Protein AF-A0A1D2N9D7-F1 (afdb_monomer_lite)

Structure (mmCIF, N/CA/C/O backbone):
data_AF-A0A1D2N9D7-F1
#
_entry.id   AF-A0A1D2N9D7-F1
#
loop_
_atom_site.group_PDB
_atom_site.id
_atom_site.type_symbol
_atom_site.label_atom_id
_atom_site.label_alt_id
_atom_site.label_comp_id
_atom_site.label_asym_id
_atom_site.label_entity_id
_atom_site.label_seq_id
_atom_site.pdbx_PDB_ins_code
_atom_site.Cartn_x
_atom_site.Cartn_y
_atom_site.Cartn_z
_atom_site.occupancy
_atom_site.B_iso_or_equiv
_atom_site.auth_seq_id
_atom_site.auth_comp_id
_atom_site.auth_asym_id
_atom_site.auth_atom_id
_atom_site.pdbx_PDB_model_num
ATOM 1 N N . MET A 1 1 ? -26.911 -20.968 20.384 1.00 43.94 1 MET A N 1
ATOM 2 C CA . MET A 1 1 ? -26.190 -19.781 20.901 1.00 43.94 1 MET A CA 1
ATOM 3 C C . MET A 1 1 ? -25.772 -18.923 19.705 1.00 43.94 1 MET A C 1
ATOM 5 O O . MET A 1 1 ? -24.806 -19.256 19.050 1.00 43.94 1 MET A O 1
ATOM 9 N N . GLY A 1 2 ? -26.487 -17.904 19.236 1.00 48.66 2 GLY A N 1
ATOM 10 C CA . GLY A 1 2 ? -27.424 -17.017 19.922 1.00 48.66 2 GLY A CA 1
ATOM 11 C C . GLY A 1 2 ? -26.818 -15.627 20.163 1.00 48.66 2 GLY A C 1
ATOM 12 O O . GLY A 1 2 ? -26.862 -15.162 21.290 1.00 48.66 2 GLY A O 1
ATOM 13 N N . ARG A 1 3 ? -26.219 -14.989 19.144 1.00 44.50 3 ARG A N 1
ATOM 14 C CA . ARG A 1 3 ? -25.926 -13.541 19.113 1.00 44.50 3 ARG A CA 1
ATOM 15 C C . ARG A 1 3 ? -26.112 -13.004 17.687 1.00 44.50 3 ARG A C 1
ATOM 17 O O . ARG A 1 3 ? -25.155 -12.694 16.991 1.00 44.50 3 ARG A O 1
ATOM 24 N N . LYS A 1 4 ? -27.368 -12.924 17.239 1.00 45.06 4 LYS A N 1
ATOM 25 C CA . LYS A 1 4 ? -27.766 -11.914 16.250 1.00 45.06 4 LYS A CA 1
ATOM 26 C C . LYS A 1 4 ? -28.140 -10.679 17.061 1.00 45.06 4 LYS A C 1
ATOM 28 O O . LYS A 1 4 ? -29.253 -10.593 17.566 1.00 45.06 4 LYS A O 1
ATOM 33 N N . ALA A 1 5 ? -27.166 -9.801 17.282 1.00 47.78 5 ALA A N 1
ATOM 34 C CA . ALA A 1 5 ? -27.454 -8.463 17.766 1.00 47.78 5 ALA A CA 1
ATOM 35 C C . ALA A 1 5 ? -28.184 -7.727 16.639 1.00 47.78 5 ALA A C 1
ATOM 37 O O . ALA A 1 5 ? -27.722 -7.706 15.498 1.00 47.78 5 ALA A O 1
ATOM 38 N N . SER A 1 6 ? -29.363 -7.225 16.981 1.00 41.47 6 SER A N 1
ATOM 39 C CA . SER A 1 6 ? -30.242 -6.449 16.123 1.00 41.47 6 SER A CA 1
ATOM 40 C C . SER A 1 6 ? -29.480 -5.265 15.519 1.00 41.47 6 SER A C 1
ATOM 42 O O . SER A 1 6 ? -29.051 -4.373 16.248 1.00 41.47 6 SER A O 1
ATOM 44 N N . TYR A 1 7 ? -29.296 -5.257 14.198 1.00 42.94 7 TYR A N 1
ATOM 45 C CA . TYR A 1 7 ? -28.865 -4.077 13.441 1.00 42.94 7 TYR A CA 1
ATOM 46 C C . TYR A 1 7 ? -30.097 -3.217 13.133 1.00 42.94 7 TYR A C 1
ATOM 48 O O . TYR A 1 7 ? -30.456 -2.990 11.985 1.00 42.94 7 TYR A O 1
ATOM 56 N N . GLU A 1 8 ? -30.772 -2.759 14.180 1.00 44.53 8 GLU A N 1
ATOM 57 C CA . GLU A 1 8 ? -31.784 -1.713 14.085 1.00 44.53 8 GLU A CA 1
ATOM 58 C C . GLU A 1 8 ? -31.404 -0.632 15.079 1.00 44.53 8 GLU A C 1
ATOM 60 O O . GLU A 1 8 ? -31.709 -0.703 16.265 1.00 44.53 8 GLU A O 1
ATOM 65 N N . ASN A 1 9 ? -30.621 0.320 14.589 1.00 40.28 9 ASN A N 1
ATOM 66 C CA . ASN A 1 9 ? -30.752 1.740 14.877 1.00 40.28 9 ASN A CA 1
ATOM 67 C C . ASN A 1 9 ? -29.621 2.448 14.146 1.00 40.28 9 ASN A C 1
ATOM 69 O O . ASN A 1 9 ? -28.484 1.977 14.151 1.00 40.28 9 ASN A O 1
ATOM 73 N N . GLY A 1 10 ? -29.927 3.586 13.528 1.00 47.47 10 GLY A N 1
ATOM 74 C CA . GLY A 1 10 ? -28.936 4.523 13.013 1.00 47.47 10 GLY A CA 1
ATOM 75 C C . GLY A 1 10 ? -28.090 5.092 14.151 1.00 47.47 10 GLY A C 1
ATOM 76 O O . GLY A 1 10 ? -28.210 6.266 14.486 1.00 47.47 10 GLY A O 1
ATOM 77 N N . GLN A 1 11 ? -27.252 4.261 14.778 1.00 55.56 11 GLN A N 1
ATOM 78 C CA . GLN A 1 11 ? -26.223 4.713 15.693 1.00 55.56 11 GLN A CA 1
ATOM 79 C C . GLN A 1 11 ? -25.278 5.580 14.877 1.00 55.56 11 GLN A C 1
ATOM 81 O O . GLN A 1 11 ? -24.530 5.110 14.019 1.00 55.56 11 GLN A O 1
ATOM 86 N N . LEU A 1 12 ? -25.385 6.881 15.122 1.00 64.81 12 LEU A N 1
ATOM 87 C CA . LEU A 1 12 ? -24.526 7.905 14.570 1.00 64.81 12 LEU A CA 1
ATOM 88 C C . LEU A 1 12 ? -23.070 7.472 14.807 1.00 64.81 12 LEU A C 1
ATOM 90 O O . LEU A 1 12 ? -22.603 7.508 15.944 1.00 64.81 12 LEU A O 1
ATOM 94 N N . MET A 1 13 ? -22.372 7.028 13.750 1.00 68.56 13 MET A N 1
ATOM 95 C CA . MET A 1 13 ? -20.965 6.617 13.853 1.00 68.56 13 MET A CA 1
ATOM 96 C C . MET A 1 13 ? -20.185 7.701 14.585 1.00 68.56 13 MET A C 1
ATOM 98 O O . MET A 1 13 ? -20.248 8.875 14.191 1.00 68.56 13 MET A O 1
ATOM 102 N N . THR A 1 14 ? -19.441 7.310 15.620 1.00 79.88 14 THR A N 1
ATOM 103 C CA . THR A 1 14 ? -18.623 8.254 16.378 1.00 79.88 14 THR A CA 1
ATOM 104 C C . THR A 1 14 ? -17.553 8.854 15.474 1.00 79.88 14 THR A C 1
ATOM 106 O O . THR A 1 14 ? -17.133 8.231 14.495 1.00 79.88 14 THR A O 1
ATOM 109 N N . GLY A 1 15 ? -17.093 10.072 15.782 1.00 82.88 15 GLY A N 1
ATOM 110 C CA . GLY A 1 15 ? -16.130 10.786 14.930 1.00 82.88 15 GLY A CA 1
ATOM 111 C C . GLY A 1 15 ? -14.902 9.938 14.572 1.00 82.88 15 GLY A C 1
ATOM 112 O O . GLY A 1 15 ? -14.483 9.904 13.422 1.00 82.88 15 GLY A O 1
ATOM 113 N N . THR A 1 16 ? -14.404 9.149 15.523 1.00 81.94 16 THR A N 1
ATOM 114 C CA . THR A 1 16 ? -13.282 8.215 15.341 1.00 81.94 16 THR A CA 1
ATOM 115 C C . THR A 1 16 ? -13.569 7.066 14.371 1.00 81.94 16 THR A C 1
ATOM 117 O O . THR A 1 16 ? -12.701 6.716 13.573 1.00 81.94 16 THR A O 1
ATOM 120 N N . GLN A 1 17 ? -14.784 6.508 14.377 1.00 84.81 17 GLN A N 1
ATOM 121 C CA . GLN A 1 17 ? -15.190 5.461 13.433 1.00 84.81 17 GLN A CA 1
ATOM 122 C C . GLN A 1 17 ? -15.292 6.016 12.012 1.00 84.81 17 GLN A C 1
ATOM 124 O O . GLN A 1 17 ? -14.834 5.373 11.070 1.00 84.81 17 GLN A O 1
ATOM 129 N N . ARG A 1 18 ? -15.841 7.232 11.858 1.00 87.62 18 ARG A N 1
ATOM 130 C CA . ARG A 1 18 ? -15.901 7.914 10.555 1.00 87.62 18 ARG A CA 1
ATOM 131 C C . ARG A 1 18 ? -14.506 8.168 10.000 1.00 87.62 18 ARG A C 1
ATOM 133 O O . ARG A 1 18 ? -14.277 7.929 8.822 1.00 87.62 18 ARG A O 1
ATOM 140 N N . VAL A 1 19 ? -13.573 8.607 10.845 1.00 89.56 19 VAL A N 1
ATOM 141 C CA . VAL A 1 19 ? -12.175 8.818 10.443 1.00 89.56 19 VAL A CA 1
ATOM 142 C C . VAL A 1 19 ? -11.545 7.509 9.961 1.00 89.56 19 VAL A C 1
ATOM 144 O O . VAL A 1 19 ? -10.978 7.493 8.876 1.00 89.56 19 VAL A O 1
ATOM 147 N N . CYS A 1 20 ? -11.697 6.401 10.696 1.00 87.75 20 CYS A N 1
ATOM 148 C CA . CYS A 1 20 ? -11.156 5.103 10.267 1.00 87.75 20 CYS A CA 1
ATOM 149 C C . CYS A 1 20 ? -11.772 4.621 8.945 1.00 87.75 20 CYS A C 1
ATOM 151 O O . CYS A 1 20 ? -11.058 4.111 8.089 1.00 87.75 20 CYS A O 1
ATOM 153 N N . PHE A 1 21 ? -13.079 4.818 8.761 1.00 90.19 21 PHE A N 1
ATOM 154 C CA . PHE A 1 21 ? -13.773 4.480 7.519 1.00 90.19 21 PHE A CA 1
ATOM 155 C C . PHE A 1 21 ? -13.228 5.271 6.321 1.00 90.19 21 PHE A C 1
ATOM 157 O O . PHE A 1 21 ? -12.876 4.685 5.300 1.00 90.19 21 PHE A O 1
ATOM 164 N N . TRP A 1 22 ? -13.111 6.595 6.458 1.00 91.81 22 TRP A N 1
ATOM 165 C CA . TRP A 1 22 ? -12.582 7.446 5.392 1.00 91.81 22 TRP A CA 1
ATOM 166 C C . TRP A 1 22 ? -11.118 7.156 5.087 1.00 91.81 22 TRP A C 1
ATOM 168 O O . TRP A 1 22 ? -10.751 7.136 3.920 1.00 91.81 22 TRP A O 1
ATOM 178 N N . ILE A 1 23 ? -10.296 6.888 6.102 1.00 91.81 23 ILE A N 1
ATOM 179 C CA . ILE A 1 23 ? -8.893 6.511 5.900 1.00 91.81 23 ILE A CA 1
ATOM 180 C C . ILE A 1 23 ? -8.788 5.202 5.113 1.00 91.81 23 ILE A C 1
ATOM 182 O O . ILE A 1 23 ? -8.038 5.158 4.144 1.00 91.81 23 ILE A O 1
ATOM 186 N N . ALA A 1 24 ? -9.585 4.185 5.459 1.00 90.69 24 ALA A N 1
ATOM 187 C CA . ALA A 1 24 ? -9.589 2.906 4.749 1.00 90.69 24 ALA A CA 1
ATOM 188 C C . ALA A 1 24 ? -9.961 3.063 3.263 1.00 90.69 24 ALA A C 1
ATOM 190 O O . ALA A 1 24 ? -9.368 2.429 2.392 1.00 90.69 24 ALA A O 1
ATOM 191 N N . LEU A 1 25 ? -10.950 3.912 2.964 1.00 92.62 25 LEU A N 1
ATOM 192 C CA . LEU A 1 25 ? -11.350 4.207 1.587 1.00 92.62 25 LEU A CA 1
ATOM 193 C C . LEU A 1 25 ? -10.299 5.025 0.840 1.00 92.62 25 LEU A C 1
ATOM 195 O O . LEU A 1 25 ? -10.011 4.737 -0.321 1.00 92.62 25 LEU A O 1
ATOM 199 N N . LEU A 1 26 ? -9.741 6.043 1.499 1.00 93.00 26 LEU A N 1
ATOM 200 C CA . LEU A 1 26 ? -8.690 6.868 0.921 1.00 93.00 26 LEU A CA 1
ATOM 201 C C . LEU A 1 26 ? -7.470 6.019 0.590 1.00 93.00 26 LEU A C 1
ATOM 203 O O . LEU A 1 26 ? -6.942 6.177 -0.496 1.00 93.00 26 LEU A O 1
ATOM 207 N N . ASP A 1 27 ? -7.060 5.088 1.447 1.00 91.25 27 ASP A N 1
ATOM 208 C CA . ASP A 1 27 ? -5.915 4.226 1.157 1.00 91.25 27 ASP A CA 1
ATOM 209 C C . ASP A 1 27 ? -6.104 3.389 -0.116 1.00 91.25 27 ASP A C 1
ATOM 211 O O . ASP A 1 27 ? -5.236 3.386 -0.989 1.00 91.25 27 ASP A O 1
ATOM 215 N N . VAL A 1 28 ? -7.270 2.755 -0.277 1.00 92.62 28 VAL A N 1
ATOM 216 C CA . VAL A 1 28 ? -7.593 2.006 -1.501 1.00 92.62 28 VAL A CA 1
ATOM 217 C C . VAL A 1 28 ? -7.604 2.936 -2.717 1.00 92.62 28 VAL A C 1
ATOM 219 O O . VAL A 1 28 ? -7.045 2.598 -3.760 1.00 92.62 28 VAL A O 1
ATOM 222 N N . LEU A 1 29 ? -8.191 4.130 -2.592 1.00 92.88 29 LEU A N 1
ATOM 223 C CA . LEU A 1 29 ? -8.200 5.127 -3.664 1.00 92.88 29 LEU A CA 1
ATOM 224 C C . LEU A 1 29 ? -6.779 5.574 -4.037 1.00 92.88 29 LEU A C 1
ATOM 226 O O . LEU A 1 29 ? -6.443 5.615 -5.218 1.00 92.88 29 LEU A O 1
ATOM 230 N N . PHE A 1 30 ? -5.942 5.883 -3.047 1.00 91.44 30 PHE A N 1
ATOM 231 C CA . PHE A 1 30 ? -4.546 6.266 -3.239 1.00 91.44 30 PHE A CA 1
ATOM 232 C C . PHE A 1 30 ? -3.762 5.144 -3.915 1.00 91.44 30 PHE A C 1
ATOM 234 O O . PHE A 1 30 ? -3.024 5.418 -4.856 1.00 91.44 30 PHE A O 1
ATOM 241 N N . TYR A 1 31 ? -3.980 3.888 -3.521 1.00 90.81 31 TYR A N 1
ATOM 242 C CA . TYR A 1 31 ? -3.394 2.739 -4.202 1.00 90.81 31 TYR A CA 1
ATOM 243 C C . TYR A 1 31 ? -3.777 2.694 -5.691 1.00 90.81 31 TYR A C 1
ATOM 245 O O . TYR A 1 31 ? -2.896 2.597 -6.547 1.00 90.81 31 TYR A O 1
ATOM 253 N N . PHE A 1 32 ? -5.065 2.834 -6.024 1.00 91.50 32 PHE A N 1
ATOM 254 C CA . PHE A 1 32 ? -5.514 2.874 -7.422 1.00 91.50 32 PHE A CA 1
ATOM 255 C C . PHE A 1 32 ? -4.900 4.041 -8.201 1.00 91.50 32 PHE A C 1
ATOM 257 O O . PHE A 1 32 ? -4.456 3.853 -9.333 1.00 91.50 32 PHE A O 1
ATOM 264 N N . LEU A 1 33 ? -4.844 5.234 -7.603 1.00 91.00 33 LEU A N 1
ATOM 265 C CA . LEU A 1 33 ? -4.228 6.409 -8.221 1.00 91.00 33 LEU A CA 1
ATOM 266 C C . LEU A 1 33 ? -2.730 6.200 -8.463 1.00 91.00 33 LEU A C 1
ATOM 268 O O . LEU A 1 33 ? -2.241 6.550 -9.535 1.00 91.00 33 LEU A O 1
ATOM 272 N N . THR A 1 34 ? -2.015 5.587 -7.518 1.00 89.69 34 THR A N 1
ATOM 273 C CA . THR A 1 34 ? -0.602 5.229 -7.675 1.00 89.69 34 THR A CA 1
ATOM 274 C C . THR A 1 34 ? -0.417 4.231 -8.815 1.00 89.69 34 THR A C 1
ATOM 276 O O . THR A 1 34 ? 0.421 4.462 -9.680 1.00 89.69 34 THR A O 1
ATOM 279 N N . VAL A 1 35 ? -1.223 3.165 -8.881 1.00 88.50 35 VAL A N 1
ATOM 280 C CA . VAL A 1 35 ? -1.153 2.175 -9.970 1.00 88.50 35 VAL A CA 1
ATOM 281 C C . VAL A 1 35 ? -1.432 2.819 -11.329 1.00 88.50 35 VAL A C 1
ATOM 283 O O . VAL A 1 35 ? -0.659 2.627 -12.266 1.00 88.50 35 VAL A O 1
ATOM 286 N N . MET A 1 36 ? -2.494 3.619 -11.437 1.00 90.00 36 MET A N 1
ATOM 287 C CA . MET A 1 36 ? -2.821 4.345 -12.668 1.00 90.00 36 MET A CA 1
ATOM 288 C C . MET A 1 36 ? -1.704 5.311 -13.065 1.00 90.00 36 MET A C 1
ATOM 290 O O . MET A 1 36 ? -1.324 5.360 -14.233 1.00 90.00 36 MET A O 1
ATOM 294 N N . GLY A 1 37 ? -1.139 6.036 -12.097 1.00 87.88 37 GLY A N 1
ATOM 295 C CA . GLY A 1 37 ? 0.013 6.907 -12.302 1.00 87.88 37 GLY A CA 1
ATOM 296 C C . GLY A 1 37 ? 1.216 6.142 -12.850 1.00 87.88 37 GLY A C 1
ATOM 297 O O . GLY A 1 37 ? 1.791 6.562 -13.850 1.00 87.88 37 GLY A O 1
ATOM 298 N N . CYS A 1 38 ? 1.543 4.984 -12.269 1.00 85.94 38 CYS A N 1
ATOM 299 C CA . CYS A 1 38 ? 2.616 4.116 -12.753 1.00 85.94 38 CYS A CA 1
ATOM 300 C C . CYS A 1 38 ? 2.371 3.674 -14.202 1.00 85.94 38 CYS A C 1
ATOM 302 O O . CYS A 1 38 ? 3.262 3.815 -15.031 1.00 85.94 38 CYS A O 1
ATOM 304 N N . VAL A 1 39 ? 1.162 3.208 -14.537 1.00 85.31 39 VAL A N 1
ATOM 305 C CA . VAL A 1 39 ? 0.817 2.781 -15.907 1.00 85.31 39 VAL A CA 1
ATOM 306 C C . VAL A 1 39 ? 0.921 3.938 -16.902 1.00 85.31 39 VAL A C 1
ATOM 308 O O . VAL A 1 39 ? 1.464 3.764 -17.991 1.00 85.31 39 VAL A O 1
ATOM 311 N N . ILE A 1 40 ? 0.430 5.127 -16.541 1.00 86.12 40 ILE A N 1
ATOM 312 C CA . ILE A 1 40 ? 0.504 6.318 -17.397 1.00 86.12 40 ILE A CA 1
ATOM 313 C C . ILE A 1 40 ? 1.962 6.716 -17.632 1.00 86.12 40 ILE A C 1
ATOM 315 O O . ILE A 1 40 ? 2.346 6.955 -18.776 1.00 86.12 40 ILE A O 1
ATOM 319 N N . VAL A 1 41 ? 2.774 6.774 -16.574 1.00 83.94 41 VAL A N 1
ATOM 320 C CA . VAL A 1 41 ? 4.189 7.145 -16.685 1.00 83.94 41 VAL A CA 1
ATOM 321 C C . VAL A 1 41 ? 4.948 6.120 -17.524 1.00 83.94 41 VAL A C 1
ATOM 323 O O . VAL A 1 41 ? 5.632 6.514 -18.465 1.00 83.94 41 VAL A O 1
ATOM 326 N N . GLU A 1 42 ? 4.762 4.825 -17.269 1.00 78.12 42 GLU A N 1
ATOM 327 C CA . GLU A 1 42 ? 5.378 3.751 -18.058 1.00 78.12 42 GLU A CA 1
ATOM 328 C C . GLU A 1 42 ? 4.961 3.816 -19.533 1.00 78.12 42 GLU A C 1
ATOM 330 O O . GLU A 1 42 ? 5.808 3.715 -20.420 1.00 78.12 42 GLU A O 1
ATOM 335 N N . ASN A 1 43 ? 3.683 4.072 -19.828 1.00 81.00 43 ASN A N 1
ATOM 336 C CA . ASN A 1 43 ? 3.207 4.243 -21.201 1.00 81.00 43 ASN A CA 1
ATOM 337 C C . ASN A 1 43 ? 3.825 5.482 -21.877 1.00 81.00 43 ASN A C 1
ATOM 339 O O . ASN A 1 43 ? 4.193 5.434 -23.050 1.00 81.00 43 ASN A O 1
ATOM 343 N N . ILE A 1 44 ? 3.972 6.600 -21.160 1.00 81.31 44 ILE A N 1
ATOM 344 C CA . ILE A 1 44 ? 4.622 7.809 -21.690 1.00 81.31 44 ILE A CA 1
ATOM 345 C C . ILE A 1 44 ? 6.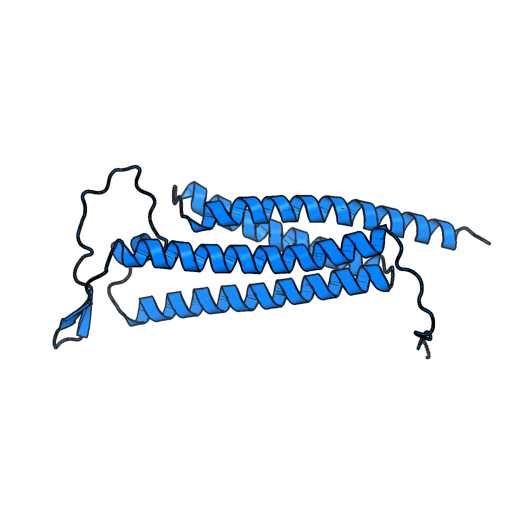099 7.541 -21.990 1.00 81.31 44 ILE A C 1
ATOM 347 O O . ILE A 1 44 ? 6.580 7.938 -23.053 1.00 81.31 44 ILE A O 1
ATOM 351 N N . VAL A 1 45 ? 6.820 6.881 -21.080 1.00 74.06 45 VAL A N 1
ATOM 352 C CA . VAL A 1 45 ? 8.242 6.566 -21.275 1.00 74.06 45 VAL A CA 1
ATOM 353 C C .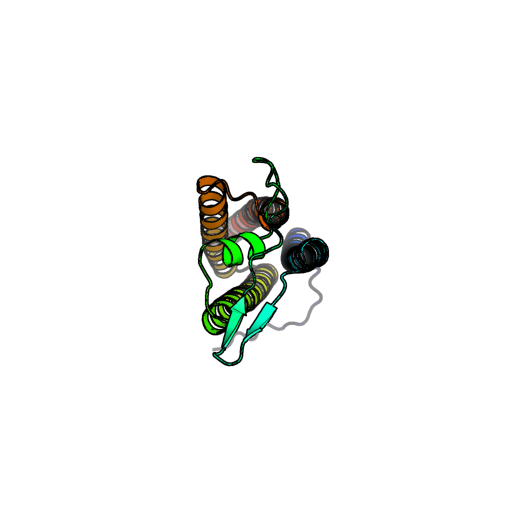 VAL A 1 45 ? 8.415 5.572 -22.425 1.00 74.06 45 VAL A C 1
ATOM 355 O O . VAL A 1 45 ? 9.225 5.823 -23.315 1.00 74.06 45 VAL A O 1
ATOM 358 N N . SER A 1 46 ? 7.581 4.531 -22.482 1.00 69.56 46 SER A N 1
ATOM 359 C CA . SER A 1 46 ? 7.595 3.528 -23.557 1.00 69.56 46 SER A CA 1
ATOM 360 C C . SER A 1 46 ? 7.311 4.145 -24.930 1.00 69.56 46 SER A C 1
ATOM 362 O O . SER A 1 46 ? 8.008 3.857 -25.899 1.00 69.56 46 SER A O 1
ATOM 364 N N . ASN A 1 47 ? 6.341 5.063 -25.031 1.00 73.06 47 ASN A N 1
ATOM 365 C CA . ASN A 1 47 ? 6.052 5.758 -26.292 1.00 73.06 47 ASN A CA 1
ATOM 366 C C . ASN A 1 47 ? 7.187 6.694 -26.731 1.00 73.06 47 ASN A C 1
ATOM 368 O O . ASN A 1 47 ? 7.384 6.907 -27.927 1.00 73.06 47 ASN A O 1
ATOM 372 N N . LYS A 1 48 ? 7.946 7.256 -25.783 1.00 72.00 48 LYS A N 1
ATOM 373 C CA . LYS A 1 48 ? 9.134 8.069 -26.086 1.00 72.00 48 LYS A CA 1
ATOM 374 C C . LYS A 1 48 ? 10.347 7.224 -26.492 1.00 72.00 48 LYS A C 1
ATOM 376 O O . LYS A 1 48 ? 11.268 7.769 -27.096 1.00 72.00 48 LYS A O 1
ATOM 381 N N . ARG A 1 49 ? 10.359 5.925 -26.173 1.00 62.94 49 ARG A N 1
ATOM 382 C CA . ARG A 1 49 ? 11.463 4.988 -26.432 1.00 62.94 49 ARG A CA 1
ATOM 383 C C . ARG A 1 49 ? 10.941 3.715 -27.117 1.00 62.94 49 ARG A C 1
ATOM 385 O O . ARG A 1 49 ? 10.876 2.661 -26.490 1.00 62.94 49 ARG A O 1
ATOM 392 N N . PRO A 1 50 ? 10.540 3.782 -28.401 1.00 57.25 50 PRO A N 1
ATOM 393 C CA . PRO A 1 50 ? 9.971 2.627 -29.084 1.00 57.25 50 PRO A CA 1
ATOM 394 C C . PRO A 1 50 ? 11.013 1.511 -29.243 1.00 57.25 50 PRO A C 1
ATOM 396 O O . PRO A 1 50 ? 12.016 1.671 -29.942 1.00 57.25 50 PRO A O 1
ATOM 399 N N . VAL A 1 51 ? 10.747 0.358 -28.626 1.00 55.59 51 VAL A N 1
ATOM 400 C CA . VAL A 1 51 ? 11.504 -0.881 -28.844 1.00 55.59 51 VAL A CA 1
ATOM 401 C C . VAL A 1 51 ? 11.106 -1.449 -30.208 1.00 55.59 51 VAL A C 1
ATOM 403 O O . VAL A 1 51 ? 9.929 -1.712 -30.459 1.00 55.59 51 VAL A O 1
ATOM 406 N N . LYS A 1 52 ? 12.069 -1.623 -31.120 1.00 52.69 52 LYS A N 1
ATOM 407 C CA . LYS A 1 52 ? 11.821 -2.274 -32.413 1.00 52.69 52 LYS A CA 1
ATOM 408 C C . LYS A 1 52 ? 11.985 -3.784 -32.261 1.00 52.69 52 LYS A C 1
ATOM 410 O O . LYS A 1 52 ? 13.083 -4.282 -32.045 1.00 52.69 52 LYS A O 1
ATOM 415 N N . PHE A 1 53 ? 10.893 -4.520 -32.415 1.00 53.03 53 PHE A N 1
ATOM 416 C CA . PHE A 1 53 ? 10.933 -5.976 -32.519 1.00 53.03 53 PHE A CA 1
ATOM 417 C C . PHE A 1 53 ? 11.078 -6.357 -34.000 1.00 53.03 53 PHE A C 1
ATOM 419 O O . PHE A 1 53 ? 10.164 -6.085 -34.777 1.00 53.03 53 PHE A O 1
ATOM 426 N N . GLU A 1 54 ? 12.196 -6.972 -34.412 1.00 47.09 54 GLU A N 1
ATOM 427 C CA . GLU A 1 54 ? 12.262 -7.644 -35.720 1.00 47.09 54 GLU A CA 1
ATOM 428 C C . GLU A 1 54 ? 11.932 -9.124 -35.557 1.00 47.09 54 GLU A C 1
ATOM 430 O O . GLU A 1 54 ? 12.515 -9.860 -34.759 1.00 47.09 54 GLU A O 1
ATOM 435 N N . ILE A 1 55 ? 10.990 -9.582 -36.368 1.00 49.50 55 ILE A N 1
ATOM 436 C CA . ILE A 1 55 ? 10.653 -10.993 -36.468 1.00 49.50 55 ILE A CA 1
ATOM 437 C C . ILE A 1 55 ? 11.563 -11.575 -37.555 1.00 49.50 55 ILE A C 1
ATOM 439 O O . ILE A 1 55 ? 11.378 -11.263 -38.730 1.00 49.50 55 ILE A O 1
ATOM 443 N N . ARG A 1 56 ? 12.560 -12.389 -37.181 1.00 50.69 56 ARG A N 1
ATOM 444 C CA . ARG A 1 56 ? 13.347 -13.181 -38.141 1.00 50.69 56 ARG A CA 1
ATOM 445 C C . ARG A 1 56 ? 12.730 -14.568 -38.305 1.00 50.69 56 ARG A C 1
ATOM 447 O O . ARG A 1 56 ? 12.051 -15.074 -37.417 1.00 50.69 56 ARG A O 1
ATOM 454 N N . GLU A 1 57 ? 12.999 -15.208 -39.439 1.00 51.22 57 GLU A N 1
ATOM 455 C CA . GLU A 1 57 ? 12.447 -16.527 -39.797 1.00 51.22 57 GLU A CA 1
ATOM 456 C C . GLU A 1 57 ? 12.817 -17.652 -38.805 1.00 51.22 57 GLU A C 1
ATOM 458 O O . GLU A 1 57 ? 12.155 -18.684 -38.765 1.00 51.22 57 GLU A O 1
ATOM 463 N N . THR A 1 58 ? 13.823 -17.445 -37.948 1.00 56.00 58 THR A N 1
ATOM 464 C CA . THR A 1 58 ? 14.233 -18.375 -36.880 1.00 56.00 58 THR A CA 1
ATOM 465 C C . THR A 1 58 ? 13.582 -18.096 -35.515 1.00 56.00 58 THR A C 1
ATOM 467 O O . THR A 1 58 ? 13.869 -18.806 -34.553 1.00 56.00 58 THR A O 1
ATOM 470 N N . GLY A 1 59 ? 12.734 -17.067 -35.401 1.00 55.12 59 GLY A N 1
ATOM 471 C CA . GLY A 1 59 ? 12.107 -16.613 -34.155 1.00 55.12 59 GLY A CA 1
ATOM 472 C C . GLY A 1 59 ? 12.163 -15.089 -33.969 1.00 55.12 59 GLY A C 1
ATOM 473 O O . GLY A 1 59 ? 12.830 -14.370 -34.711 1.00 55.12 59 GLY A O 1
ATOM 474 N N . ILE A 1 60 ? 11.454 -14.579 -32.957 1.00 50.62 60 ILE A N 1
ATOM 475 C CA . ILE A 1 60 ? 11.460 -13.148 -32.611 1.00 50.62 60 ILE A CA 1
ATOM 476 C C . ILE A 1 60 ? 12.813 -12.803 -31.979 1.00 50.62 60 ILE A C 1
ATOM 478 O O . ILE A 1 60 ? 13.118 -13.282 -30.888 1.00 50.62 60 ILE A O 1
ATOM 482 N N . THR A 1 61 ? 13.603 -11.960 -32.641 1.00 50.72 61 THR A N 1
ATOM 483 C CA . THR A 1 61 ? 14.851 -11.401 -32.105 1.00 50.72 61 THR A CA 1
ATOM 484 C C . THR A 1 61 ? 14.637 -9.924 -31.816 1.00 50.72 61 THR A C 1
ATOM 486 O O . THR A 1 61 ? 14.337 -9.143 -32.715 1.00 50.72 61 THR A O 1
ATOM 489 N N . ILE A 1 62 ? 14.771 -9.529 -30.552 1.00 54.66 62 ILE A N 1
ATOM 490 C CA . ILE A 1 62 ? 14.716 -8.119 -30.155 1.00 54.66 62 ILE A CA 1
ATOM 491 C C . ILE A 1 62 ? 15.894 -7.415 -30.841 1.00 54.66 62 ILE A C 1
ATOM 493 O O . ILE A 1 62 ? 17.046 -7.779 -30.606 1.00 54.66 62 ILE A O 1
ATOM 497 N N . VAL A 1 63 ? 15.610 -6.455 -31.726 1.00 50.38 63 VAL A N 1
ATOM 498 C CA . VAL A 1 63 ? 16.655 -5.578 -32.263 1.00 50.38 63 VAL A CA 1
ATOM 499 C C . VAL A 1 63 ? 16.975 -4.597 -31.164 1.00 50.38 63 VAL A C 1
ATOM 501 O O . VAL A 1 63 ? 16.060 -4.052 -30.547 1.00 50.38 63 VAL A O 1
ATOM 504 N N . GLU A 1 64 ? 18.269 -4.434 -30.903 1.00 49.97 64 GLU A N 1
ATOM 505 C CA . GLU A 1 64 ? 18.793 -3.575 -29.851 1.00 49.97 64 GLU A CA 1
ATOM 506 C C . GLU A 1 64 ? 17.968 -2.282 -29.721 1.00 49.97 64 GLU A C 1
ATOM 508 O O . GLU A 1 64 ? 17.675 -1.641 -30.741 1.00 49.97 64 GLU A O 1
ATOM 513 N N . PRO A 1 65 ? 17.585 -1.881 -28.492 1.00 51.03 65 PRO A N 1
ATOM 514 C CA . PRO A 1 65 ? 16.963 -0.581 -28.288 1.00 51.03 65 PRO A CA 1
ATOM 515 C C . PRO A 1 65 ? 17.858 0.468 -28.946 1.00 51.03 65 PRO A C 1
ATOM 517 O O . PRO A 1 65 ? 19.083 0.377 -28.835 1.00 51.03 65 PRO A O 1
ATOM 520 N N . ILE A 1 66 ? 17.268 1.430 -29.670 1.00 50.97 66 ILE A N 1
ATOM 521 C CA . ILE A 1 66 ? 18.016 2.543 -30.270 1.00 50.97 66 ILE A CA 1
ATOM 522 C C . ILE A 1 66 ? 18.841 3.152 -29.136 1.00 50.97 66 ILE A C 1
ATOM 524 O O . ILE A 1 66 ? 18.277 3.807 -28.260 1.00 50.97 66 ILE A O 1
ATOM 528 N N . ARG A 1 67 ? 20.152 2.866 -29.113 1.00 48.44 67 ARG A N 1
ATOM 529 C CA . ARG A 1 67 ? 21.071 3.317 -28.067 1.00 48.44 67 ARG A CA 1
ATOM 530 C C . ARG A 1 67 ? 21.213 4.827 -28.214 1.00 48.44 67 ARG A C 1
ATOM 532 O O . ARG A 1 67 ? 22.137 5.317 -28.857 1.00 48.44 67 ARG A O 1
ATOM 539 N N . LEU A 1 68 ? 20.263 5.573 -27.663 1.00 51.91 68 LEU A N 1
ATOM 540 C CA . LEU A 1 68 ? 20.485 6.970 -27.340 1.00 51.91 68 LEU A CA 1
ATOM 541 C C . LEU A 1 68 ? 21.654 6.995 -26.343 1.00 51.91 68 LEU A C 1
ATOM 543 O O . LEU A 1 68 ? 21.715 6.119 -25.477 1.00 51.91 68 LEU A O 1
ATOM 547 N N . PRO A 1 69 ? 22.626 7.909 -26.499 1.00 46.91 69 PRO A N 1
ATOM 548 C CA . PRO A 1 69 ? 23.772 7.979 -25.606 1.00 46.91 69 PRO A CA 1
ATOM 549 C C . PRO A 1 69 ? 23.253 8.211 -24.187 1.00 46.91 69 PRO A C 1
ATOM 551 O O . PRO A 1 69 ? 22.770 9.295 -23.877 1.00 46.91 69 PRO A O 1
ATOM 554 N N . TYR A 1 70 ? 23.299 7.163 -23.363 1.00 51.41 70 TYR A N 1
ATOM 555 C CA . TYR A 1 70 ? 22.846 7.207 -21.980 1.00 51.41 70 TYR A CA 1
ATOM 556 C C . TYR A 1 70 ? 23.695 8.228 -21.226 1.00 51.41 70 TYR A C 1
ATOM 558 O O . TYR A 1 70 ? 24.896 8.020 -21.022 1.00 51.41 70 TYR A O 1
ATOM 566 N N . GLY A 1 71 ? 23.075 9.327 -20.797 1.00 54.38 71 GLY A N 1
ATOM 567 C CA . GLY A 1 71 ? 23.619 10.088 -19.687 1.00 54.38 71 GLY A CA 1
ATOM 568 C C . GLY A 1 71 ? 23.567 9.196 -18.449 1.00 54.38 71 GLY A C 1
ATOM 569 O O . GLY A 1 71 ? 22.573 8.510 -18.222 1.00 54.38 71 GLY A O 1
ATOM 570 N N . LYS A 1 72 ? 24.623 9.198 -17.630 1.00 49.75 72 LYS A N 1
ATOM 571 C CA . LYS A 1 72 ? 24.676 8.465 -16.347 1.00 49.75 72 LYS A CA 1
ATOM 572 C C . LYS A 1 72 ? 23.531 8.812 -15.375 1.00 49.75 72 LYS A C 1
ATOM 574 O O . LYS A 1 72 ? 23.371 8.114 -14.381 1.00 49.75 72 LYS A O 1
ATOM 579 N N . ASP A 1 73 ? 22.750 9.844 -15.690 1.00 52.69 73 ASP A N 1
ATOM 580 C CA . ASP A 1 73 ? 21.716 10.439 -14.847 1.00 52.69 73 ASP A CA 1
ATOM 581 C C . ASP A 1 73 ? 20.288 10.273 -15.417 1.00 52.69 73 ASP A C 1
ATOM 583 O O . ASP A 1 73 ? 19.333 10.817 -14.860 1.00 52.69 73 ASP A O 1
ATOM 587 N N . ASP A 1 74 ? 20.107 9.545 -16.527 1.00 57.97 74 ASP A N 1
ATOM 588 C CA . ASP A 1 74 ? 18.788 9.381 -17.147 1.00 57.97 74 ASP A CA 1
ATOM 589 C C . ASP A 1 74 ? 17.948 8.322 -16.415 1.00 57.97 74 ASP A C 1
ATOM 591 O O . ASP A 1 74 ? 18.293 7.139 -16.392 1.00 57.97 74 ASP A O 1
ATOM 595 N N . LEU A 1 75 ? 16.794 8.728 -15.865 1.00 56.62 75 LEU A N 1
ATOM 596 C CA . LEU A 1 75 ? 15.821 7.791 -15.294 1.00 56.62 75 LEU A CA 1
ATOM 597 C C . LEU A 1 75 ? 15.424 6.722 -16.329 1.00 56.62 75 LEU A C 1
ATOM 599 O O . LEU A 1 75 ? 15.054 7.027 -17.471 1.00 56.62 75 LEU A O 1
ATOM 603 N N . MET A 1 76 ? 15.467 5.459 -15.905 1.00 57.97 76 MET A N 1
ATOM 604 C CA . MET A 1 76 ? 15.061 4.308 -16.711 1.00 57.97 76 MET A CA 1
ATOM 605 C C . MET A 1 76 ? 13.636 3.879 -16.352 1.00 57.97 76 MET A C 1
ATOM 607 O O . MET A 1 76 ? 13.257 3.826 -15.180 1.00 57.97 76 MET A O 1
ATOM 611 N N . ALA A 1 77 ? 12.844 3.548 -17.375 1.00 60.47 77 ALA A N 1
ATOM 612 C CA . ALA A 1 77 ? 11.654 2.729 -17.172 1.00 60.47 77 ALA A CA 1
ATOM 613 C C . ALA A 1 77 ? 12.072 1.346 -16.659 1.00 60.47 77 ALA A C 1
ATOM 615 O O . ALA A 1 77 ? 13.135 0.838 -17.030 1.00 60.47 77 ALA A O 1
ATOM 616 N N . ILE A 1 78 ? 11.208 0.700 -15.872 1.00 62.53 78 ILE A N 1
ATOM 617 C CA . ILE A 1 78 ? 11.441 -0.682 -15.414 1.00 62.53 78 ILE A CA 1
ATOM 618 C C . ILE A 1 78 ? 11.675 -1.610 -16.619 1.00 62.53 78 ILE A C 1
ATOM 620 O O . ILE A 1 78 ? 12.521 -2.504 -16.585 1.00 62.53 78 ILE A O 1
ATOM 624 N N . TRP A 1 79 ? 10.963 -1.352 -17.717 1.00 58.81 79 TRP A N 1
ATOM 625 C CA . TRP A 1 79 ? 11.049 -2.126 -18.953 1.00 58.81 79 TRP A CA 1
ATOM 626 C C . TRP A 1 79 ? 12.341 -1.912 -19.744 1.00 58.81 79 TRP A C 1
ATOM 628 O O . TRP A 1 79 ? 12.810 -2.853 -20.387 1.00 58.81 79 TRP A O 1
ATOM 638 N N . ASP A 1 80 ? 12.949 -0.727 -19.668 1.00 58.28 80 ASP A N 1
ATOM 639 C CA . ASP A 1 80 ? 14.250 -0.477 -20.296 1.00 58.28 80 ASP A CA 1
ATOM 640 C C . ASP A 1 80 ? 15.331 -1.301 -19.595 1.00 58.28 80 ASP A C 1
ATOM 642 O O . ASP A 1 80 ? 16.146 -1.923 -20.267 1.00 58.28 80 ASP A O 1
ATOM 646 N N . TYR A 1 81 ? 15.297 -1.373 -18.260 1.00 57.31 81 TYR A N 1
ATOM 647 C CA . TYR A 1 81 ? 16.247 -2.173 -17.483 1.00 57.31 81 TYR A CA 1
ATOM 648 C C . TYR A 1 81 ? 16.083 -3.671 -17.746 1.00 57.31 81 TYR A C 1
ATOM 650 O O . TYR A 1 81 ? 17.056 -4.364 -18.037 1.00 57.31 81 TYR A O 1
ATOM 658 N N . LEU A 1 82 ? 14.839 -4.161 -17.716 1.00 57.31 82 LEU A N 1
ATOM 659 C CA . LEU A 1 82 ? 14.558 -5.553 -18.047 1.00 57.31 82 LEU A CA 1
ATOM 660 C C . LEU A 1 82 ? 15.076 -5.858 -19.461 1.00 57.31 82 LEU A C 1
ATOM 662 O O . LEU A 1 82 ? 15.924 -6.726 -19.620 1.00 57.31 82 LEU A O 1
ATOM 666 N N . SER A 1 83 ? 14.662 -5.104 -20.482 1.00 54.94 83 SER A N 1
ATOM 667 C CA . SER A 1 83 ? 15.008 -5.403 -21.880 1.00 54.94 83 SER A CA 1
ATOM 668 C C . SER A 1 83 ? 16.499 -5.292 -22.232 1.00 54.94 83 SER A C 1
ATOM 670 O O . SER A 1 83 ? 16.942 -6.017 -23.122 1.00 54.94 83 SER A O 1
ATOM 672 N N . THR A 1 84 ? 17.277 -4.430 -21.565 1.00 54.41 84 THR A N 1
ATOM 673 C CA . THR A 1 84 ? 18.682 -4.179 -21.943 1.00 54.41 84 THR A CA 1
ATOM 674 C C . THR A 1 84 ? 19.669 -5.230 -21.449 1.00 54.41 84 THR A C 1
ATOM 676 O O . THR A 1 84 ? 20.645 -5.482 -22.154 1.00 54.41 84 THR A O 1
ATOM 679 N N . GLU A 1 85 ? 19.442 -5.870 -20.297 1.00 51.62 85 GLU A N 1
ATOM 680 C CA . GLU A 1 85 ? 20.436 -6.804 -19.746 1.00 51.62 85 GLU A CA 1
ATOM 681 C C . GLU A 1 85 ? 20.052 -8.288 -19.841 1.00 51.62 85 GLU A C 1
ATOM 683 O O . GLU A 1 85 ? 20.960 -9.118 -19.931 1.00 51.62 85 GLU A O 1
ATOM 688 N N . HIS A 1 86 ? 18.765 -8.676 -19.813 1.00 51.62 86 HIS A N 1
ATOM 689 C CA . HIS A 1 86 ? 18.412 -10.060 -19.421 1.00 51.62 86 HIS A CA 1
ATOM 690 C C . HIS A 1 86 ? 17.369 -10.823 -20.267 1.00 51.62 86 HIS A C 1
ATOM 692 O O . HIS A 1 86 ? 17.173 -12.013 -20.013 1.00 51.62 86 HIS A O 1
ATOM 698 N N . TYR A 1 87 ? 16.722 -10.238 -21.286 1.00 53.50 87 TYR A N 1
ATOM 699 C CA . TYR A 1 87 ? 15.640 -10.930 -22.021 1.00 53.50 87 TYR A CA 1
ATOM 700 C C . TYR A 1 87 ? 15.961 -11.041 -23.505 1.00 53.50 87 TYR A C 1
ATOM 702 O O . TYR A 1 87 ? 15.703 -10.133 -24.283 1.00 53.50 87 TYR A O 1
ATOM 710 N N . THR A 1 88 ? 16.486 -12.195 -23.911 1.00 57.88 88 THR A N 1
ATOM 711 C CA . THR A 1 88 ? 16.680 -12.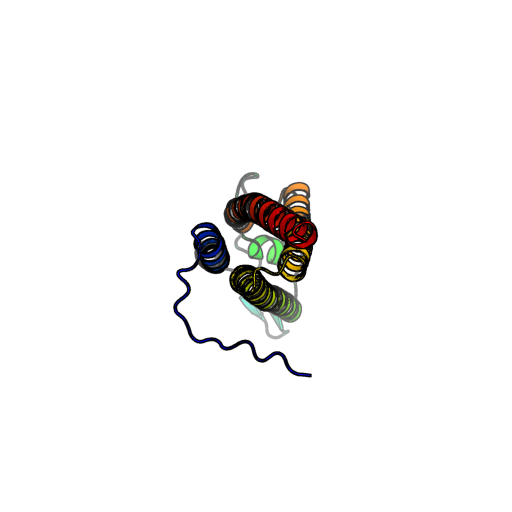547 -25.326 1.00 57.88 88 THR A CA 1
ATOM 712 C C . THR A 1 88 ? 15.449 -13.217 -25.943 1.00 57.88 88 THR A C 1
ATOM 714 O O . THR A 1 88 ? 15.383 -13.358 -27.162 1.00 57.88 88 THR A O 1
ATOM 717 N N . SER A 1 89 ? 14.459 -13.622 -25.131 1.00 66.19 89 SER A N 1
ATOM 718 C CA . SER A 1 89 ? 13.297 -14.399 -25.579 1.00 66.19 89 SER A CA 1
ATOM 719 C C . SER A 1 89 ? 11.953 -13.764 -25.197 1.00 66.19 89 SER A C 1
ATOM 721 O O . SER A 1 89 ? 11.723 -13.336 -24.064 1.00 66.19 89 SER A O 1
ATOM 723 N N . ALA A 1 90 ? 11.012 -13.769 -26.148 1.00 67.25 90 ALA A N 1
ATOM 724 C CA . ALA A 1 90 ? 9.645 -13.276 -25.949 1.00 67.25 90 ALA A CA 1
ATOM 725 C C . ALA A 1 90 ? 8.876 -14.042 -24.851 1.00 67.25 90 ALA A C 1
ATOM 727 O O . ALA A 1 90 ? 7.997 -13.479 -24.198 1.00 67.25 90 ALA A O 1
ATOM 728 N N . TRP A 1 91 ? 9.215 -15.317 -24.609 1.00 72.19 91 TRP A N 1
ATOM 729 C CA . TRP A 1 91 ? 8.598 -16.106 -23.535 1.00 72.19 91 TRP A CA 1
ATOM 730 C C . TRP A 1 91 ? 8.926 -15.517 -22.161 1.00 72.19 91 TRP A C 1
ATOM 732 O O . TRP A 1 91 ? 8.033 -15.395 -21.322 1.00 72.19 91 TRP A O 1
ATOM 742 N N . LEU A 1 92 ? 10.194 -15.168 -21.925 1.00 69.00 92 LEU A N 1
ATOM 743 C CA . LEU A 1 92 ? 10.653 -14.712 -20.620 1.00 69.00 92 LEU A CA 1
ATOM 744 C C . LEU A 1 92 ? 10.052 -13.334 -20.299 1.00 69.00 92 LEU A C 1
ATOM 746 O O . LEU A 1 92 ? 9.614 -13.099 -19.174 1.00 69.00 92 LEU A O 1
ATOM 750 N N . TYR A 1 93 ? 9.924 -12.475 -21.316 1.00 68.19 93 TYR A N 1
ATOM 751 C CA . TYR A 1 93 ? 9.203 -11.204 -21.219 1.00 68.19 93 TYR A CA 1
ATOM 752 C C . TYR A 1 93 ? 7.740 -11.405 -20.788 1.00 68.19 93 TYR A C 1
ATOM 754 O O . TYR A 1 93 ? 7.292 -10.818 -19.802 1.00 68.19 93 TYR A O 1
ATOM 762 N N . ASN A 1 94 ? 7.010 -12.293 -21.474 1.00 74.06 94 ASN A N 1
ATOM 763 C CA . ASN A 1 94 ? 5.618 -12.596 -21.135 1.00 74.06 94 ASN A CA 1
ATOM 764 C C . ASN A 1 94 ? 5.480 -13.179 -19.720 1.00 74.06 94 ASN A C 1
ATOM 766 O O . ASN A 1 94 ? 4.531 -12.848 -19.010 1.00 74.06 94 ASN A O 1
ATOM 770 N N . ALA A 1 95 ? 6.427 -14.018 -19.290 1.00 81.94 95 ALA A N 1
ATOM 771 C CA . ALA A 1 95 ? 6.428 -14.595 -17.949 1.00 81.94 95 ALA A CA 1
ATOM 772 C C . ALA A 1 95 ? 6.576 -13.520 -16.859 1.00 81.94 95 ALA A C 1
ATOM 774 O O . ALA A 1 95 ? 5.823 -13.530 -15.885 1.00 81.94 95 ALA A O 1
ATOM 775 N N . VAL A 1 96 ? 7.490 -12.562 -17.039 1.00 79.81 96 VAL A N 1
ATOM 776 C CA . VAL A 1 96 ? 7.685 -11.455 -16.088 1.00 79.81 96 VAL A CA 1
ATOM 777 C C . VAL A 1 96 ? 6.496 -10.507 -16.072 1.00 79.81 96 VAL A C 1
ATOM 779 O O . VAL A 1 96 ? 6.050 -10.115 -14.995 1.00 79.81 96 VAL A O 1
ATOM 782 N N . TYR A 1 97 ? 5.924 -10.199 -17.237 1.00 78.00 97 TYR A N 1
ATOM 783 C CA . TYR A 1 97 ? 4.704 -9.400 -17.320 1.00 78.00 97 TYR A CA 1
ATOM 784 C C . TYR A 1 97 ? 3.539 -10.052 -16.560 1.00 78.00 97 TYR A C 1
ATOM 786 O O . TYR A 1 97 ? 2.897 -9.408 -15.729 1.00 78.00 97 TYR A O 1
ATOM 794 N N . LEU A 1 98 ? 3.295 -11.348 -16.785 1.00 84.19 98 LEU A N 1
ATOM 795 C CA . LEU A 1 98 ? 2.251 -12.090 -16.075 1.00 84.19 98 LEU A CA 1
ATOM 796 C C . LEU A 1 98 ? 2.521 -12.168 -14.569 1.00 84.19 98 LEU A C 1
ATOM 798 O O . LEU A 1 98 ? 1.585 -12.037 -13.778 1.00 84.19 98 LEU A O 1
ATOM 802 N N . ALA A 1 99 ? 3.779 -12.337 -14.155 1.00 86.12 99 ALA A N 1
ATOM 803 C CA . ALA A 1 99 ? 4.156 -12.327 -12.745 1.00 86.12 99 ALA A CA 1
ATOM 804 C C . ALA A 1 99 ? 3.874 -10.962 -12.095 1.00 86.12 99 ALA A C 1
ATOM 806 O O . ALA A 1 99 ? 3.227 -10.910 -11.048 1.00 86.12 99 ALA A O 1
ATOM 807 N N . ALA A 1 100 ? 4.274 -9.861 -12.737 1.00 83.88 100 ALA A N 1
ATOM 808 C CA . ALA A 1 100 ? 4.017 -8.506 -12.254 1.00 83.88 100 ALA A CA 1
ATOM 809 C C . ALA A 1 100 ? 2.512 -8.214 -12.140 1.00 83.88 100 ALA A C 1
ATOM 811 O O . ALA A 1 100 ? 2.053 -7.703 -11.116 1.00 83.88 100 ALA A O 1
ATOM 812 N N . LEU A 1 101 ? 1.727 -8.607 -13.148 1.00 85.06 101 LEU A N 1
ATOM 813 C CA . LEU A 1 101 ? 0.269 -8.486 -13.123 1.00 85.06 101 LEU A CA 1
ATOM 814 C C . LEU A 1 101 ? -0.345 -9.296 -11.973 1.00 85.06 101 LEU A C 1
ATOM 816 O O . LEU A 1 101 ? -1.210 -8.798 -11.254 1.00 85.06 101 LEU A O 1
ATOM 820 N N . THR A 1 102 ? 0.128 -10.526 -11.767 1.00 90.38 102 THR A N 1
ATOM 821 C CA . THR A 1 102 ? -0.345 -11.402 -10.684 1.00 90.38 102 THR A CA 1
ATOM 822 C C . THR A 1 102 ? -0.053 -10.788 -9.317 1.00 90.38 102 THR A C 1
ATOM 824 O O . THR A 1 102 ? -0.938 -10.746 -8.461 1.00 90.38 102 THR A O 1
ATOM 827 N N . ILE A 1 103 ? 1.156 -10.252 -9.122 1.00 89.75 103 ILE A N 1
ATOM 828 C CA . ILE A 1 103 ? 1.542 -9.548 -7.894 1.00 89.75 103 ILE A CA 1
ATOM 829 C C . ILE A 1 103 ? 0.611 -8.354 -7.666 1.00 89.75 103 ILE A C 1
ATOM 831 O O . ILE A 1 103 ? 0.039 -8.235 -6.584 1.00 89.75 103 ILE A O 1
ATOM 835 N N . LEU A 1 104 ? 0.380 -7.527 -8.687 1.00 88.00 104 LEU A N 1
ATOM 836 C CA . LEU A 1 104 ? -0.479 -6.346 -8.595 1.00 88.00 104 LEU A CA 1
ATOM 837 C C . LEU A 1 104 ? -1.926 -6.701 -8.217 1.00 88.00 104 LEU A C 1
ATOM 839 O O . LEU A 1 104 ? -2.486 -6.113 -7.295 1.00 88.00 104 LEU A O 1
ATOM 843 N N . VAL A 1 105 ? -2.514 -7.710 -8.865 1.00 90.75 105 VAL A N 1
ATOM 844 C CA . VAL A 1 105 ? -3.876 -8.176 -8.553 1.00 90.75 105 VAL A CA 1
ATOM 845 C C . VAL A 1 105 ? -3.951 -8.776 -7.148 1.00 90.75 105 VAL A C 1
ATOM 847 O O . VAL A 1 105 ? -4.874 -8.465 -6.395 1.00 90.75 105 VAL A O 1
ATOM 850 N N . SER A 1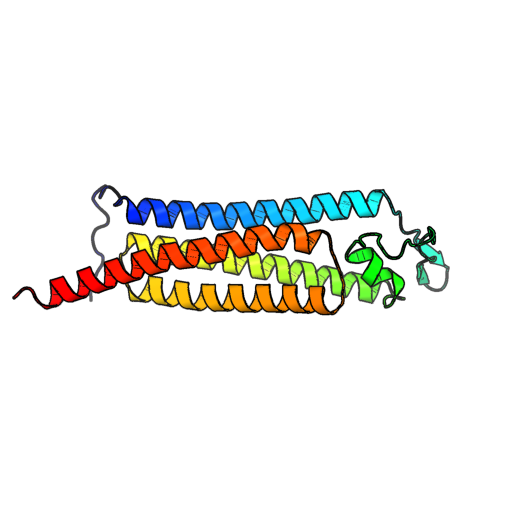 106 ? -2.976 -9.605 -6.761 1.00 92.88 106 SER A N 1
ATOM 851 C CA . SER A 1 106 ? -2.937 -10.202 -5.419 1.00 92.88 106 SER A CA 1
ATOM 852 C C . SER A 1 106 ? -2.823 -9.140 -4.322 1.00 92.88 106 SER A C 1
ATOM 854 O O . SER A 1 106 ? -3.483 -9.237 -3.286 1.00 92.88 106 SER A O 1
ATOM 856 N N . TYR A 1 107 ? -2.056 -8.083 -4.587 1.00 90.31 107 TYR A N 1
ATOM 857 C CA . TYR A 1 107 ? -1.898 -6.960 -3.684 1.00 90.31 107 TYR A CA 1
ATOM 858 C C . TYR A 1 107 ? -3.192 -6.155 -3.556 1.00 90.31 107 TYR A C 1
ATOM 860 O O . TYR A 1 107 ? -3.604 -5.836 -2.445 1.00 90.31 107 TYR A O 1
ATOM 868 N N . LEU A 1 108 ? -3.894 -5.906 -4.664 1.00 90.62 108 LEU A N 1
ATOM 869 C CA . LEU A 1 108 ? -5.197 -5.242 -4.639 1.00 90.62 108 LEU A CA 1
ATOM 870 C C . LEU A 1 108 ? -6.224 -6.020 -3.802 1.00 90.62 108 LEU A C 1
ATOM 872 O O . LEU A 1 108 ? -6.948 -5.429 -3.001 1.00 90.62 108 LEU A O 1
ATOM 876 N N . ILE A 1 109 ? -6.281 -7.346 -3.957 1.00 94.38 109 ILE A N 1
ATOM 877 C CA . ILE A 1 109 ? -7.166 -8.201 -3.151 1.00 94.38 109 ILE A CA 1
ATOM 878 C C . ILE A 1 109 ? -6.833 -8.054 -1.661 1.00 94.38 109 ILE A C 1
ATOM 880 O O . ILE A 1 109 ? -7.740 -7.937 -0.834 1.00 94.38 109 ILE A O 1
ATOM 884 N N . LEU A 1 110 ? -5.541 -8.026 -1.322 1.00 93.75 110 LEU A N 1
ATOM 885 C CA . LEU A 1 110 ? -5.074 -7.831 0.046 1.00 93.75 110 LEU A CA 1
ATOM 886 C C . LEU A 1 110 ? -5.479 -6.455 0.597 1.00 93.75 110 LEU A C 1
ATOM 888 O O . LEU A 1 110 ? -5.948 -6.381 1.733 1.00 93.75 110 LEU A O 1
ATOM 892 N N . GLU A 1 111 ? -5.359 -5.385 -0.191 1.00 92.38 111 GLU A N 1
ATOM 893 C CA . GLU A 1 111 ? -5.769 -4.031 0.209 1.00 92.38 111 GLU A CA 1
ATOM 894 C C . GLU A 1 111 ? -7.277 -3.931 0.453 1.00 92.38 111 GLU A C 1
ATOM 896 O O . GLU A 1 111 ? -7.713 -3.418 1.484 1.00 92.38 111 GLU A O 1
ATOM 901 N N . ILE A 1 112 ? -8.093 -4.497 -0.441 1.00 93.88 112 ILE A N 1
ATOM 902 C CA . ILE A 1 112 ? -9.550 -4.553 -0.259 1.00 93.88 112 ILE A CA 1
ATOM 903 C C . ILE A 1 112 ? -9.890 -5.337 1.013 1.00 93.88 112 ILE A C 1
ATOM 905 O O . ILE A 1 112 ? -10.720 -4.903 1.814 1.00 93.88 112 ILE A O 1
ATOM 909 N N . TRP A 1 113 ? -9.222 -6.469 1.241 1.00 95.38 113 TRP A N 1
ATOM 910 C CA . TRP A 1 113 ? -9.426 -7.275 2.441 1.00 95.38 113 TRP A CA 1
ATOM 911 C C . TRP A 1 113 ? -9.062 -6.513 3.723 1.00 95.38 113 TRP A C 1
ATOM 913 O O . TRP A 1 113 ? -9.835 -6.528 4.687 1.00 95.38 113 TRP A O 1
ATOM 923 N N . LEU A 1 114 ? -7.931 -5.801 3.733 1.00 93.50 114 LEU A N 1
ATOM 924 C CA . LEU A 1 114 ? -7.526 -4.941 4.845 1.00 93.50 114 LEU A CA 1
ATOM 925 C C . LEU A 1 114 ? -8.526 -3.803 5.069 1.00 93.50 114 LEU A C 1
ATOM 927 O O . LEU A 1 114 ? -8.915 -3.560 6.211 1.00 93.50 114 LEU A O 1
ATOM 931 N N . CYS A 1 115 ? -8.990 -3.149 4.007 1.00 93.56 115 CYS A N 1
ATOM 932 C CA . CYS A 1 115 ? -10.002 -2.099 4.080 1.00 93.56 115 CYS A CA 1
ATOM 933 C C . CYS A 1 115 ? -11.288 -2.619 4.743 1.00 93.56 115 CYS A C 1
ATOM 935 O O . CYS A 1 115 ? -11.754 -2.063 5.743 1.00 93.56 115 CYS A O 1
ATOM 937 N N . CYS A 1 116 ? -11.809 -3.761 4.280 1.00 92.94 116 CYS A N 1
ATOM 938 C CA . CYS A 1 116 ? -12.975 -4.404 4.885 1.00 92.94 116 CYS A CA 1
ATOM 939 C C . CYS A 1 116 ? -12.739 -4.781 6.356 1.00 92.94 116 CYS A C 1
ATOM 941 O O . CYS A 1 116 ? -13.629 -4.597 7.189 1.00 92.94 116 CYS A O 1
ATOM 943 N N . ALA A 1 117 ? -11.553 -5.292 6.699 1.00 92.12 117 ALA A N 1
ATOM 944 C CA . ALA A 1 117 ? -11.210 -5.660 8.069 1.00 92.12 117 ALA A CA 1
ATOM 945 C C . ALA A 1 117 ? -11.151 -4.443 9.010 1.00 92.12 117 ALA A C 1
ATOM 947 O O . ALA A 1 117 ? -11.628 -4.541 10.144 1.00 92.12 117 ALA A O 1
ATOM 948 N N . LEU A 1 118 ? -10.634 -3.297 8.549 1.00 92.06 118 LEU A N 1
ATOM 949 C CA . LEU A 1 118 ? -10.615 -2.058 9.332 1.00 92.06 118 LEU A CA 1
ATOM 950 C C . LEU A 1 118 ? -12.022 -1.492 9.523 1.00 92.06 118 LEU A C 1
ATOM 952 O O . LEU A 1 118 ? -12.395 -1.169 10.649 1.00 92.06 118 LEU A O 1
ATOM 956 N N . ILE A 1 119 ? -12.822 -1.428 8.453 1.00 90.81 119 ILE A N 1
ATOM 957 C CA . ILE A 1 119 ? -14.214 -0.958 8.519 1.00 90.81 119 ILE A CA 1
ATOM 958 C C . ILE A 1 119 ? -15.008 -1.822 9.496 1.00 90.81 119 ILE A C 1
ATOM 960 O O . ILE A 1 119 ? -15.687 -1.303 10.380 1.00 90.81 119 ILE A O 1
ATOM 964 N N . ARG A 1 120 ? -14.881 -3.148 9.395 1.00 90.38 120 ARG A N 1
ATOM 965 C CA . ARG A 1 120 ? -15.551 -4.075 10.307 1.00 90.38 120 ARG A CA 1
ATOM 966 C C . ARG A 1 120 ? -15.081 -3.898 11.750 1.00 90.38 120 ARG A C 1
ATOM 968 O O . ARG A 1 120 ? -15.912 -3.822 12.650 1.00 90.38 120 ARG A O 1
ATOM 975 N N . GLY A 1 121 ? -13.770 -3.780 11.969 1.00 88.06 121 GLY A N 1
ATOM 976 C CA . GLY A 1 121 ? -13.196 -3.536 13.292 1.00 88.06 121 GLY A CA 1
ATOM 977 C C . GLY A 1 121 ? -13.676 -2.225 13.921 1.00 88.06 121 GLY A C 1
ATOM 978 O O . GLY A 1 121 ? -13.980 -2.197 15.114 1.00 88.06 121 GLY A O 1
ATOM 979 N N . ALA A 1 122 ? -13.804 -1.166 13.118 1.00 88.25 122 ALA A N 1
ATOM 980 C CA . ALA A 1 122 ? -14.302 0.132 13.556 1.00 88.25 122 ALA A CA 1
ATOM 981 C C . ALA A 1 122 ? -15.801 0.092 13.887 1.00 88.25 122 ALA A C 1
ATOM 983 O O . ALA A 1 122 ? -16.206 0.606 14.932 1.00 88.25 122 ALA A O 1
ATOM 984 N N . THR A 1 123 ? -16.616 -0.544 13.041 1.00 87.62 123 THR A N 1
ATOM 985 C CA . THR A 1 123 ? -18.072 -0.655 13.231 1.00 87.62 123 THR A CA 1
ATOM 986 C C . THR A 1 123 ? -18.425 -1.529 14.431 1.00 87.62 123 THR A C 1
ATOM 988 O O . THR A 1 123 ? -19.212 -1.115 15.274 1.00 87.62 123 THR A O 1
ATOM 991 N N . GLU A 1 124 ? -17.807 -2.706 14.558 1.00 87.12 124 GLU A N 1
ATOM 992 C CA . GLU A 1 124 ? -18.055 -3.636 15.671 1.00 87.12 124 GLU A CA 1
ATOM 993 C C . GLU A 1 124 ? -17.321 -3.229 16.967 1.00 87.12 124 GLU A C 1
ATOM 995 O O . GLU A 1 124 ? -17.482 -3.887 17.992 1.00 87.12 124 GLU A O 1
ATOM 1000 N N . ARG A 1 125 ? -16.486 -2.175 16.932 1.00 81.56 125 ARG A N 1
ATOM 1001 C CA . ARG A 1 125 ? -15.617 -1.729 18.044 1.00 81.56 125 ARG A CA 1
ATOM 1002 C C . ARG A 1 125 ? -14.797 -2.861 18.676 1.00 81.56 125 ARG A C 1
ATOM 1004 O O . ARG A 1 125 ? -14.509 -2.867 19.871 1.00 81.56 125 ARG A O 1
ATOM 1011 N N . SER A 1 126 ? -14.381 -3.830 17.867 1.00 85.31 126 SER A N 1
ATOM 1012 C CA . SER A 1 126 ? -13.652 -4.997 18.357 1.00 85.31 126 SER A CA 1
ATOM 1013 C C . SER A 1 126 ? -12.147 -4.741 18.370 1.00 85.31 126 SER A C 1
ATOM 1015 O O . SER A 1 126 ? -11.502 -4.626 17.320 1.00 85.31 126 SER A O 1
ATOM 1017 N N . TYR A 1 127 ? -11.564 -4.725 19.573 1.00 86.56 127 TYR A N 1
ATOM 1018 C CA . TYR A 1 127 ? -10.116 -4.604 19.773 1.00 86.56 127 TYR A CA 1
ATOM 1019 C C . TYR A 1 127 ? -9.334 -5.699 19.028 1.00 86.56 127 TYR A C 1
ATOM 1021 O O . TYR A 1 127 ? -8.307 -5.421 18.408 1.00 86.56 127 TYR A O 1
ATOM 1029 N N . SER A 1 128 ? -9.832 -6.940 19.045 1.00 87.94 128 SER A N 1
ATOM 1030 C CA . SER A 1 128 ? -9.161 -8.086 18.415 1.00 87.94 128 SER A CA 1
ATOM 1031 C C . SER A 1 128 ? -9.047 -7.921 16.896 1.00 87.94 128 SER A C 1
ATOM 1033 O O . SER A 1 128 ? -7.975 -8.144 16.327 1.00 87.94 128 SER A O 1
ATOM 1035 N N . HIS A 1 129 ? -10.118 -7.460 16.239 1.00 88.12 129 HIS A N 1
ATOM 1036 C CA . HIS A 1 129 ? -10.118 -7.227 14.794 1.00 88.12 129 HIS A CA 1
ATOM 1037 C C . HIS A 1 129 ? -9.175 -6.086 14.401 1.00 88.12 129 HIS A C 1
ATOM 1039 O O . HIS A 1 129 ? -8.337 -6.275 13.518 1.00 88.12 129 HIS A O 1
ATOM 1045 N N . CYS A 1 130 ? -9.224 -4.956 15.113 1.00 88.62 130 CYS A N 1
ATOM 1046 C CA . CYS A 1 130 ? -8.333 -3.824 14.844 1.00 88.62 130 CYS A CA 1
ATOM 1047 C C . CYS A 1 130 ? -6.856 -4.184 15.078 1.00 88.62 130 CYS A C 1
ATOM 1049 O O . CYS A 1 130 ? -5.991 -3.802 14.294 1.00 88.62 130 CYS A O 1
ATOM 1051 N N . LYS A 1 131 ? -6.552 -4.972 16.120 1.00 90.31 131 LYS A N 1
ATOM 1052 C CA . LYS A 1 131 ? -5.188 -5.448 16.394 1.00 90.31 131 LYS A CA 1
ATOM 1053 C C . LYS A 1 131 ? -4.668 -6.363 15.285 1.00 90.31 131 LYS A C 1
ATOM 1055 O O . LYS A 1 131 ? -3.516 -6.223 14.885 1.00 90.31 131 LYS A O 1
ATOM 1060 N N . ARG A 1 132 ? -5.490 -7.297 14.790 1.00 92.06 132 ARG A N 1
ATOM 1061 C CA . ARG A 1 132 ? -5.110 -8.170 13.665 1.00 92.06 132 ARG A CA 1
ATOM 1062 C C . ARG A 1 132 ? -4.837 -7.358 12.406 1.00 92.06 132 ARG A C 1
ATOM 1064 O O . ARG A 1 132 ? -3.803 -7.570 11.782 1.00 92.06 132 ARG A O 1
ATOM 1071 N N . TRP A 1 133 ? -5.721 -6.416 12.079 1.00 94.38 133 TRP A N 1
ATOM 1072 C CA . TRP A 1 133 ? -5.525 -5.505 10.954 1.00 94.38 133 TRP A CA 1
ATOM 1073 C C . TRP A 1 133 ? -4.200 -4.740 11.071 1.00 94.38 133 TRP A C 1
ATOM 1075 O O . TRP A 1 133 ? -3.409 -4.741 10.135 1.00 94.38 133 TRP A O 1
ATOM 1085 N N . PHE A 1 134 ? -3.907 -4.183 12.249 1.00 94.25 134 PHE A N 1
ATOM 1086 C CA . PHE A 1 134 ? -2.684 -3.417 12.501 1.00 94.25 134 PHE A CA 1
ATOM 1087 C C . PHE A 1 134 ? -1.407 -4.234 12.256 1.00 94.25 134 PHE A C 1
ATOM 1089 O O . PHE A 1 134 ? -0.472 -3.747 11.628 1.00 94.25 134 PHE A O 1
ATOM 1096 N N . TRP A 1 135 ? -1.373 -5.494 12.701 1.00 95.31 135 TRP A N 1
ATOM 1097 C CA . TRP A 1 135 ? -0.227 -6.379 12.469 1.00 95.31 135 TRP A CA 1
ATOM 1098 C C . TRP A 1 135 ? -0.043 -6.748 11.000 1.00 95.31 135 TRP A C 1
ATOM 1100 O O . TRP A 1 135 ? 1.077 -6.681 10.495 1.00 95.31 135 TRP A O 1
ATOM 1110 N N . TRP A 1 136 ? -1.129 -7.093 10.304 1.00 95.31 136 TRP A N 1
ATOM 1111 C CA . TRP A 1 136 ? -1.068 -7.348 8.865 1.00 95.31 136 TRP A CA 1
ATOM 1112 C C . TRP A 1 136 ? -0.601 -6.113 8.100 1.00 95.31 136 TRP A C 1
ATOM 1114 O O . TRP A 1 136 ? 0.233 -6.220 7.205 1.00 95.31 136 TRP A O 1
ATOM 1124 N N . ARG A 1 137 ? -1.074 -4.932 8.500 1.00 94.31 137 ARG A N 1
ATOM 1125 C CA . ARG A 1 137 ? -0.673 -3.671 7.890 1.00 94.31 137 ARG A CA 1
ATOM 1126 C C . ARG A 1 137 ? 0.812 -3.375 8.090 1.00 94.31 137 ARG A C 1
ATOM 1128 O O . ARG A 1 137 ? 1.480 -3.011 7.130 1.00 94.31 137 ARG A O 1
ATOM 1135 N N . ILE A 1 138 ? 1.350 -3.588 9.294 1.00 95.56 138 ILE A N 1
ATOM 1136 C CA . ILE A 1 138 ? 2.795 -3.471 9.554 1.00 95.56 138 ILE A CA 1
ATOM 1137 C C . ILE A 1 138 ? 3.597 -4.398 8.641 1.00 95.56 138 ILE A C 1
ATOM 1139 O O . ILE A 1 138 ? 4.586 -3.960 8.060 1.00 95.56 138 ILE A O 1
ATOM 1143 N N . LEU A 1 139 ? 3.173 -5.656 8.497 1.00 95.62 139 LEU A N 1
ATOM 1144 C CA . LEU A 1 139 ? 3.861 -6.618 7.638 1.00 95.62 139 LEU A CA 1
ATOM 1145 C C . LEU A 1 139 ? 3.911 -6.127 6.187 1.00 95.62 139 LEU A C 1
ATOM 1147 O O . LEU A 1 139 ? 4.976 -6.159 5.575 1.00 95.62 139 LEU A O 1
ATOM 1151 N N . VAL A 1 140 ? 2.797 -5.604 5.666 1.00 92.69 140 VAL A N 1
ATOM 1152 C CA . VAL A 1 140 ? 2.750 -5.004 4.324 1.00 92.69 140 VAL A CA 1
ATOM 1153 C C . VAL A 1 140 ? 3.722 -3.832 4.212 1.00 92.69 140 VAL A C 1
ATOM 1155 O O . VAL A 1 140 ? 4.501 -3.796 3.263 1.00 92.69 140 VAL A O 1
ATOM 1158 N N . VAL A 1 141 ? 3.727 -2.909 5.181 1.00 93.50 141 VAL A N 1
ATOM 1159 C CA . VAL A 1 141 ? 4.638 -1.752 5.157 1.00 93.50 141 VAL A CA 1
ATOM 1160 C C . VAL A 1 141 ? 6.100 -2.205 5.158 1.00 93.50 141 VAL A C 1
ATOM 1162 O O . VAL A 1 141 ? 6.875 -1.723 4.336 1.00 93.50 141 VAL A O 1
ATOM 1165 N N . ILE A 1 142 ? 6.476 -3.166 6.008 1.00 94.75 142 ILE A N 1
ATOM 1166 C CA . ILE A 1 142 ? 7.845 -3.703 6.062 1.00 94.75 142 ILE A CA 1
ATOM 1167 C C . ILE A 1 142 ? 8.257 -4.277 4.705 1.00 94.75 142 ILE A C 1
ATOM 1169 O O . ILE A 1 142 ? 9.331 -3.943 4.212 1.00 94.75 142 ILE A O 1
ATOM 1173 N N . VAL A 1 143 ? 7.403 -5.095 4.081 1.00 92.00 143 VAL A N 1
ATOM 1174 C CA . VAL A 1 143 ? 7.687 -5.675 2.760 1.00 92.00 143 VAL A CA 1
ATOM 1175 C C . VAL A 1 143 ? 7.844 -4.576 1.707 1.00 92.00 143 VAL A C 1
ATOM 1177 O O . VAL A 1 143 ? 8.823 -4.588 0.967 1.00 92.00 143 VAL A O 1
ATOM 1180 N N . THR A 1 144 ? 6.946 -3.585 1.670 1.00 90.19 144 THR A N 1
ATOM 1181 C CA . THR A 1 144 ? 7.040 -2.480 0.697 1.00 90.19 144 THR A CA 1
ATOM 1182 C C . THR A 1 144 ? 8.294 -1.628 0.885 1.00 90.19 144 THR A C 1
ATOM 1184 O O . THR A 1 144 ? 8.935 -1.256 -0.093 1.00 90.19 144 THR A O 1
ATOM 1187 N N . VAL A 1 145 ? 8.694 -1.365 2.133 1.00 91.25 145 VAL A N 1
ATOM 1188 C CA . VAL A 1 145 ? 9.928 -0.633 2.444 1.00 91.25 145 VAL A CA 1
ATOM 1189 C C . VAL A 1 145 ? 11.158 -1.461 2.077 1.00 91.25 145 VAL A C 1
ATOM 1191 O O . VAL A 1 145 ? 12.121 -0.900 1.569 1.00 91.25 145 VAL A O 1
ATOM 1194 N N . ALA A 1 146 ? 11.138 -2.779 2.291 1.00 90.94 146 ALA A N 1
ATOM 1195 C CA . ALA A 1 146 ? 12.253 -3.652 1.930 1.00 90.94 146 ALA A CA 1
ATOM 1196 C C . ALA A 1 146 ? 12.474 -3.692 0.410 1.00 90.94 146 ALA A C 1
ATOM 1198 O O . ALA A 1 146 ? 13.614 -3.609 -0.039 1.00 90.94 146 ALA A O 1
ATOM 1199 N N . VAL A 1 147 ? 11.390 -3.752 -0.373 1.00 87.12 147 VAL A N 1
ATOM 1200 C CA . VAL A 1 147 ? 11.450 -3.652 -1.840 1.00 87.12 147 VAL A CA 1
ATOM 1201 C C . VAL A 1 147 ? 12.009 -2.291 -2.257 1.00 87.12 147 VAL A C 1
ATOM 1203 O O . VAL A 1 147 ? 13.001 -2.241 -2.974 1.00 87.12 147 VAL A O 1
ATOM 1206 N N . ALA A 1 148 ? 11.470 -1.191 -1.721 1.00 85.50 148 ALA A N 1
ATOM 1207 C CA . ALA A 1 148 ? 11.966 0.150 -2.038 1.00 85.50 148 ALA A CA 1
ATOM 1208 C C . ALA A 1 148 ? 13.445 0.351 -1.650 1.00 85.50 148 ALA A C 1
ATOM 1210 O O . ALA A 1 148 ? 14.192 1.018 -2.362 1.00 85.50 148 ALA A O 1
ATOM 1211 N N . ALA A 1 149 ? 13.889 -0.232 -0.534 1.00 87.56 149 ALA A N 1
ATOM 1212 C CA . ALA A 1 149 ? 15.285 -0.191 -0.109 1.00 87.56 149 ALA A CA 1
ATOM 1213 C C . ALA A 1 149 ? 16.194 -1.029 -1.020 1.00 87.56 149 ALA A C 1
ATOM 1215 O O . ALA A 1 149 ? 17.320 -0.615 -1.290 1.00 87.56 149 ALA A O 1
ATOM 1216 N N . SER A 1 150 ? 15.711 -2.178 -1.505 1.00 86.19 150 SER A N 1
ATOM 1217 C CA . SER A 1 150 ? 16.421 -3.002 -2.489 1.00 86.19 150 SER A CA 1
ATOM 1218 C C . SER A 1 150 ? 16.620 -2.245 -3.802 1.00 86.19 150 SER A C 1
ATOM 1220 O O . SER A 1 150 ? 17.736 -2.212 -4.317 1.00 86.19 150 SER A O 1
ATOM 1222 N N . ASP A 1 151 ? 15.576 -1.582 -4.302 1.00 80.06 151 ASP A N 1
ATOM 1223 C CA . ASP A 1 151 ? 15.647 -0.782 -5.531 1.00 80.06 151 ASP A CA 1
ATOM 1224 C C . ASP A 1 151 ? 16.639 0.385 -5.373 1.00 80.06 151 ASP A C 1
ATOM 1226 O O . ASP A 1 151 ? 17.490 0.622 -6.234 1.00 80.06 151 ASP A O 1
ATOM 1230 N N . LEU A 1 152 ? 16.603 1.068 -4.220 1.00 82.62 152 LEU A N 1
ATOM 1231 C CA . LEU A 1 152 ? 17.533 2.155 -3.904 1.00 82.62 152 LEU A CA 1
ATOM 1232 C C . LEU A 1 152 ? 18.986 1.662 -3.796 1.00 82.62 152 LEU A C 1
ATOM 1234 O O . LEU A 1 152 ? 19.903 2.343 -4.249 1.00 82.62 152 LEU A O 1
ATOM 1238 N N . TYR A 1 153 ? 19.207 0.476 -3.216 1.00 82.75 153 TYR A N 1
ATOM 1239 C CA . TYR A 1 153 ? 20.535 -0.135 -3.096 1.00 82.75 153 TYR A CA 1
ATOM 1240 C C . TYR A 1 153 ? 21.141 -0.461 -4.464 1.00 82.75 153 TYR A C 1
ATOM 1242 O O . TYR A 1 153 ? 22.339 -0.275 -4.671 1.00 82.75 153 TYR A O 1
ATOM 1250 N N . GLN A 1 154 ? 20.310 -0.885 -5.414 1.00 77.88 154 GLN A N 1
ATOM 1251 C CA . GLN A 1 154 ? 20.727 -1.138 -6.793 1.00 77.88 154 GLN A CA 1
ATOM 1252 C C . GLN A 1 154 ? 20.903 0.155 -7.613 1.00 77.88 154 GLN A C 1
ATOM 1254 O O . GLN A 1 154 ? 21.205 0.076 -8.801 1.00 77.88 154 GLN A O 1
ATOM 1259 N N . MET A 1 155 ? 20.739 1.340 -7.000 1.00 71.38 155 MET A N 1
ATOM 1260 C CA . MET A 1 155 ? 20.732 2.653 -7.668 1.00 71.38 155 MET A CA 1
ATOM 1261 C C . MET A 1 155 ? 19.690 2.743 -8.798 1.00 71.38 155 MET A C 1
ATOM 1263 O O . MET A 1 155 ? 19.820 3.546 -9.722 1.00 71.38 155 MET A O 1
ATOM 1267 N N . GLN A 1 156 ? 18.633 1.931 -8.720 1.00 65.44 156 GLN A N 1
ATOM 1268 C CA . GLN A 1 156 ? 17.562 1.887 -9.707 1.00 65.44 156 GLN A CA 1
ATOM 1269 C C . GLN A 1 156 ? 16.490 2.909 -9.335 1.00 65.44 156 GLN A C 1
ATOM 1271 O O . GLN A 1 156 ? 15.483 2.602 -8.697 1.00 65.44 156 GLN A O 1
ATOM 1276 N N . PHE A 1 157 ? 16.702 4.162 -9.739 1.00 66.19 157 PHE A N 1
ATOM 1277 C CA . PHE A 1 157 ? 15.679 5.198 -9.619 1.00 66.19 157 PHE A CA 1
ATOM 1278 C C . PHE A 1 157 ? 14.613 5.010 -10.699 1.00 66.19 157 PHE A C 1
ATOM 1280 O O . PHE A 1 157 ? 14.675 5.588 -11.783 1.00 66.19 157 PHE A O 1
ATOM 1287 N N . THR A 1 158 ? 13.625 4.179 -10.389 1.00 69.69 158 THR A N 1
ATOM 1288 C CA . THR A 1 158 ? 12.453 3.965 -11.236 1.00 69.69 158 THR A CA 1
ATOM 1289 C C . THR A 1 158 ? 11.391 5.026 -10.950 1.00 69.69 158 THR A C 1
ATOM 1291 O O . THR A 1 158 ? 11.194 5.470 -9.815 1.00 69.69 158 THR A O 1
ATOM 1294 N N . TYR A 1 159 ? 10.658 5.443 -11.985 1.00 69.94 159 TYR A N 1
ATOM 1295 C CA . TYR A 1 159 ? 9.549 6.393 -11.832 1.00 69.94 159 TYR A CA 1
ATOM 1296 C C . TYR A 1 159 ? 8.444 5.879 -10.899 1.00 69.94 159 TYR A C 1
ATOM 1298 O O . TYR A 1 159 ? 7.737 6.664 -10.264 1.00 69.94 159 TYR A O 1
ATOM 1306 N N . THR A 1 160 ? 8.307 4.561 -10.789 1.00 71.94 160 THR A N 1
ATOM 1307 C CA . THR A 1 160 ? 7.393 3.912 -9.851 1.00 71.94 160 THR A CA 1
ATOM 1308 C C . THR A 1 160 ? 7.771 4.224 -8.405 1.00 71.94 160 THR A C 1
ATOM 1310 O O . THR A 1 160 ? 6.886 4.547 -7.616 1.00 71.94 160 THR A O 1
ATOM 1313 N N . LEU A 1 161 ? 9.060 4.229 -8.052 1.00 77.62 161 LEU A N 1
ATOM 1314 C CA . LEU A 1 161 ? 9.528 4.510 -6.693 1.00 77.62 161 LEU A CA 1
ATOM 1315 C C . LEU A 1 161 ? 9.094 5.908 -6.213 1.00 77.62 161 LEU A C 1
ATOM 1317 O O . LEU A 1 161 ? 8.645 6.066 -5.077 1.00 77.62 161 LEU A O 1
ATOM 1321 N N . ILE A 1 162 ? 9.121 6.903 -7.107 1.00 82.50 162 ILE A N 1
ATOM 1322 C CA . ILE A 1 162 ? 8.659 8.276 -6.831 1.00 82.50 162 ILE A CA 1
ATOM 1323 C C . ILE A 1 162 ? 7.172 8.301 -6.450 1.00 82.50 162 ILE A C 1
ATOM 1325 O O . ILE A 1 162 ? 6.774 9.068 -5.576 1.00 82.50 162 ILE A O 1
ATOM 1329 N N . LEU A 1 163 ? 6.348 7.454 -7.072 1.00 83.31 163 LEU A N 1
ATOM 1330 C CA . LEU A 1 163 ? 4.914 7.355 -6.781 1.00 83.31 163 LEU A CA 1
ATOM 1331 C C . LEU A 1 163 ? 4.614 6.471 -5.557 1.00 83.31 163 LEU A C 1
ATOM 1333 O O . LEU A 1 163 ? 3.619 6.692 -4.863 1.00 83.31 163 LEU A O 1
ATOM 1337 N N . TRP A 1 164 ? 5.477 5.497 -5.264 1.00 84.50 164 TRP A N 1
ATOM 1338 C CA . TRP A 1 164 ? 5.334 4.574 -4.134 1.00 84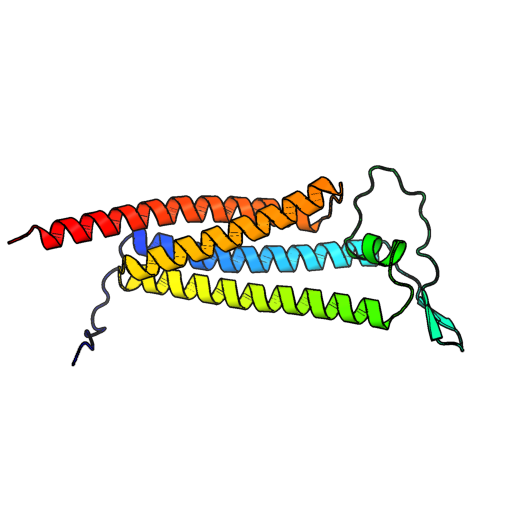.50 164 TRP A CA 1
ATOM 1339 C C . TRP A 1 164 ? 5.768 5.170 -2.788 1.00 84.50 164 TRP A C 1
ATOM 1341 O O . TRP A 1 164 ? 5.195 4.814 -1.753 1.00 84.50 164 TRP A O 1
ATOM 1351 N N . ILE A 1 165 ? 6.735 6.094 -2.767 1.00 87.06 165 ILE A N 1
ATOM 1352 C CA . ILE A 1 165 ? 7.190 6.750 -1.528 1.00 87.06 165 ILE A CA 1
ATOM 1353 C C . ILE A 1 165 ? 6.048 7.523 -0.832 1.00 87.06 165 ILE A C 1
ATOM 1355 O O . ILE A 1 165 ? 5.811 7.265 0.353 1.00 87.06 165 ILE A O 1
ATOM 1359 N N . PRO A 1 166 ? 5.290 8.413 -1.512 1.00 89.06 166 PRO A N 1
ATOM 1360 C CA . PRO A 1 166 ? 4.164 9.120 -0.902 1.00 89.06 166 PRO A CA 1
ATOM 1361 C C . PRO A 1 166 ? 3.087 8.173 -0.370 1.00 89.06 166 PRO A C 1
ATOM 1363 O O . PRO A 1 166 ? 2.577 8.384 0.730 1.00 89.06 166 PRO A O 1
ATOM 1366 N N . LEU A 1 167 ? 2.785 7.104 -1.116 1.00 89.56 167 LEU A N 1
ATOM 1367 C CA . LEU A 1 167 ? 1.837 6.079 -0.687 1.00 89.56 167 LEU A CA 1
ATOM 1368 C C . LEU A 1 167 ? 2.315 5.415 0.610 1.00 89.56 167 LEU A C 1
ATOM 1370 O O . LEU A 1 167 ? 1.570 5.326 1.579 1.00 89.56 167 LEU A O 1
ATOM 1374 N N . THR A 1 168 ? 3.584 5.018 0.679 1.00 90.25 168 THR A N 1
ATOM 1375 C CA . THR A 1 168 ? 4.161 4.392 1.879 1.00 90.25 168 THR A CA 1
ATOM 1376 C C . THR A 1 168 ? 4.137 5.340 3.083 1.00 90.25 168 THR A C 1
ATOM 1378 O O . THR A 1 168 ? 3.769 4.931 4.185 1.00 90.25 168 THR A O 1
ATOM 1381 N N . ALA A 1 169 ? 4.450 6.623 2.881 1.00 91.44 169 ALA A N 1
ATOM 1382 C CA . ALA A 1 169 ? 4.374 7.637 3.931 1.00 91.44 169 ALA A CA 1
ATOM 1383 C C . ALA A 1 169 ? 2.939 7.826 4.457 1.00 91.44 169 ALA A C 1
ATOM 1385 O O . ALA A 1 169 ? 2.724 7.869 5.672 1.00 91.44 169 ALA A O 1
ATOM 1386 N N . PHE A 1 170 ? 1.948 7.869 3.560 1.00 93.12 170 PHE A N 1
ATOM 1387 C CA . PHE A 1 170 ? 0.531 7.931 3.926 1.00 93.12 170 PHE A CA 1
ATOM 1388 C C . PHE A 1 170 ? 0.109 6.730 4.788 1.00 93.12 170 PHE A C 1
ATOM 1390 O O . PHE A 1 170 ? -0.572 6.891 5.800 1.00 93.12 170 PHE A O 1
ATOM 1397 N N . ARG A 1 171 ? 0.591 5.530 4.462 1.00 92.69 171 ARG A N 1
ATOM 1398 C CA . ARG A 1 171 ? 0.280 4.298 5.208 1.00 92.69 171 ARG A CA 1
ATOM 1399 C C . ARG A 1 171 ? 0.898 4.252 6.598 1.00 92.69 171 ARG A C 1
ATOM 1401 O O . ARG A 1 171 ? 0.294 3.735 7.537 1.00 92.69 171 ARG A O 1
ATOM 1408 N N . ILE A 1 172 ? 2.088 4.825 6.759 1.00 93.56 172 ILE A N 1
ATOM 1409 C CA . ILE A 1 172 ? 2.697 5.008 8.082 1.00 93.56 172 ILE A CA 1
ATOM 1410 C C . ILE A 1 172 ? 1.842 5.969 8.920 1.00 93.56 172 ILE A C 1
ATOM 1412 O O . ILE A 1 172 ? 1.581 5.696 10.093 1.00 93.56 172 ILE A O 1
ATOM 1416 N N . LEU A 1 173 ? 1.354 7.063 8.326 1.00 93.81 173 LEU A N 1
ATOM 1417 C CA . LEU A 1 173 ? 0.451 7.992 9.009 1.00 93.81 173 LEU A CA 1
ATOM 1418 C C . LEU A 1 173 ? -0.862 7.306 9.424 1.00 93.81 173 LEU A C 1
ATOM 1420 O O . LEU A 1 173 ? -1.312 7.473 10.559 1.00 93.81 173 LEU A O 1
ATOM 1424 N N . GLU A 1 174 ? -1.445 6.495 8.543 1.00 92.75 174 GLU A N 1
ATOM 1425 C CA . GLU A 1 174 ? -2.623 5.676 8.840 1.00 92.75 174 GLU A CA 1
ATOM 1426 C C . GLU A 1 174 ? -2.385 4.757 10.052 1.00 92.75 174 GLU A C 1
ATOM 1428 O O . GLU A 1 174 ? -3.206 4.735 10.974 1.00 92.75 174 GLU A O 1
ATOM 1433 N N . LEU A 1 175 ? -1.249 4.050 10.106 1.00 94.38 175 LEU A N 1
ATOM 1434 C CA . LEU A 1 175 ? -0.892 3.198 11.246 1.00 94.38 175 LEU A CA 1
ATOM 1435 C C . LEU A 1 175 ? -0.890 3.983 12.565 1.00 94.38 175 LEU A C 1
ATOM 1437 O O . LEU A 1 175 ? -1.419 3.497 13.567 1.00 94.38 175 LEU A O 1
ATOM 1441 N N . LEU A 1 176 ? -0.348 5.205 12.577 1.00 94.12 176 LEU A N 1
ATOM 1442 C CA . LEU A 1 176 ? -0.335 6.059 13.770 1.00 94.12 176 LEU A CA 1
ATOM 1443 C C . LEU A 1 176 ? -1.749 6.458 14.214 1.00 94.12 176 LEU A C 1
ATOM 1445 O O . LEU A 1 176 ? -2.042 6.481 15.415 1.00 94.12 176 LEU A O 1
ATOM 1449 N N . ILE A 1 177 ? -2.639 6.754 13.264 1.00 91.75 177 ILE A N 1
ATOM 1450 C CA . ILE A 1 177 ? -4.032 7.113 13.557 1.00 91.75 177 ILE A CA 1
ATOM 1451 C C . ILE A 1 177 ? -4.780 5.904 14.128 1.00 91.75 177 ILE A C 1
ATOM 1453 O O . ILE A 1 177 ? -5.400 6.005 15.192 1.00 91.75 177 ILE A O 1
ATOM 1457 N N . VAL A 1 178 ? -4.669 4.739 13.487 1.00 90.69 178 VAL A N 1
ATOM 1458 C CA . VAL A 1 178 ? -5.341 3.517 13.950 1.00 90.69 178 VAL A CA 1
ATOM 1459 C C . VAL A 1 178 ? -4.769 3.040 15.286 1.00 90.69 178 VAL A C 1
ATOM 1461 O O . VAL A 1 178 ? -5.514 2.565 16.141 1.00 90.69 178 VAL A O 1
ATOM 1464 N N . GLN A 1 179 ? -3.477 3.242 15.553 1.00 93.75 179 GLN A N 1
ATOM 1465 C CA . GLN A 1 179 ? -2.893 2.936 16.859 1.00 93.75 179 GLN A CA 1
ATOM 1466 C C . GLN A 1 179 ? -3.544 3.749 17.988 1.00 93.75 179 GLN A C 1
ATOM 1468 O O . GLN A 1 179 ? -3.815 3.204 19.063 1.00 93.75 179 GLN A O 1
ATOM 1473 N N . LYS A 1 180 ? -3.817 5.043 17.762 1.00 91.25 180 LYS A N 1
ATOM 1474 C CA . LYS A 1 180 ? -4.545 5.876 18.735 1.00 91.25 180 LYS A CA 1
ATOM 1475 C C . LYS A 1 180 ? -5.957 5.338 18.968 1.00 91.25 180 LYS A C 1
ATOM 1477 O O . LYS A 1 180 ? -6.373 5.231 20.119 1.00 91.25 180 LYS A O 1
ATOM 1482 N N . PHE A 1 181 ? -6.644 4.927 17.905 1.00 89.56 181 PHE A N 1
ATOM 1483 C CA . PHE A 1 181 ? -7.974 4.325 17.997 1.00 89.56 181 PHE A CA 1
ATOM 1484 C C . PHE A 1 181 ? -7.970 2.998 18.777 1.00 89.56 181 PHE A C 1
ATOM 1486 O O . PHE A 1 181 ? -8.777 2.801 19.683 1.00 89.56 181 PHE A O 1
ATOM 1493 N N . ILE A 1 182 ? -7.003 2.115 18.517 1.00 90.12 182 ILE A N 1
ATOM 1494 C CA . ILE A 1 182 ? -6.842 0.849 19.248 1.00 90.12 182 ILE A CA 1
ATOM 1495 C C . ILE A 1 182 ? -6.600 1.096 20.744 1.00 90.12 182 ILE A C 1
ATOM 1497 O O . ILE A 1 182 ? -7.143 0.373 21.582 1.00 90.12 182 ILE A O 1
ATOM 1501 N N . LYS A 1 183 ? -5.800 2.112 21.100 1.00 90.75 183 LYS A N 1
ATOM 1502 C CA . LYS A 1 183 ? -5.580 2.497 22.505 1.00 90.75 183 LYS A CA 1
ATOM 1503 C C . LYS A 1 183 ? -6.873 2.972 23.173 1.00 90.75 183 LYS A C 1
ATOM 1505 O O . LYS A 1 183 ? -7.131 2.575 24.304 1.00 90.75 183 LYS A O 1
ATOM 1510 N N . GLN A 1 184 ? -7.693 3.760 22.476 1.00 88.19 184 GLN A N 1
ATOM 1511 C CA . GLN A 1 184 ? -9.000 4.194 22.982 1.00 88.19 184 GLN A CA 1
ATOM 1512 C C . GLN A 1 184 ? -9.926 3.000 23.240 1.00 88.19 184 GLN A C 1
ATOM 1514 O O . GLN A 1 184 ? -10.436 2.865 24.348 1.00 88.19 184 GLN A O 1
ATOM 1519 N N . LEU A 1 185 ? -10.047 2.079 22.278 1.00 87.19 185 LEU A N 1
ATOM 1520 C CA . LEU A 1 185 ? -10.850 0.861 22.440 1.00 87.19 185 LEU A CA 1
ATOM 1521 C C . LEU A 1 185 ? -10.382 -0.002 23.618 1.00 87.19 185 LEU A C 1
ATOM 1523 O O . LEU A 1 185 ? -11.201 -0.555 24.349 1.00 87.19 185 LEU A O 1
ATOM 1527 N N . LYS A 1 186 ? -9.064 -0.117 23.827 1.00 88.25 186 LYS A N 1
ATOM 1528 C CA . LYS A 1 186 ? -8.513 -0.858 24.968 1.00 88.25 186 LYS A CA 1
ATOM 1529 C C . LYS A 1 186 ? -8.934 -0.229 26.301 1.00 88.25 186 LYS A C 1
ATOM 1531 O O . LYS A 1 186 ? -9.310 -0.958 27.212 1.00 88.25 186 LYS A O 1
ATOM 1536 N N . ASN A 1 187 ? -8.878 1.097 26.406 1.00 87.75 187 ASN A N 1
ATOM 1537 C CA . ASN A 1 187 ? -9.257 1.809 27.626 1.00 87.75 187 ASN A CA 1
ATOM 1538 C C . ASN A 1 187 ? -10.759 1.679 27.916 1.00 87.75 187 ASN A C 1
ATOM 1540 O O . ASN A 1 187 ? -11.127 1.427 29.058 1.00 87.75 187 ASN A O 1
ATOM 1544 N N . GLU A 1 188 ? -11.611 1.783 26.889 1.00 84.19 188 GLU A N 1
ATOM 1545 C CA . GLU A 1 188 ? -13.060 1.556 27.018 1.00 84.19 188 GLU A CA 1
ATOM 1546 C C . GLU A 1 188 ? -13.370 0.124 27.490 1.00 84.19 188 GLU A C 1
ATOM 1548 O O . GLU A 1 188 ? -14.219 -0.077 28.356 1.00 84.19 188 GLU A O 1
ATOM 1553 N N . CYS A 1 189 ? -12.648 -0.873 26.969 1.00 81.75 189 CYS A N 1
ATOM 1554 C CA . CYS A 1 189 ? -12.817 -2.270 27.369 1.00 81.75 189 CYS A CA 1
ATOM 1555 C C . CYS A 1 189 ? -12.455 -2.502 28.843 1.00 81.75 189 CYS A C 1
ATOM 1557 O O . CYS A 1 189 ? -13.211 -3.153 29.557 1.00 81.75 189 CYS A O 1
ATOM 1559 N N . ILE A 1 190 ? -11.325 -1.949 29.298 1.00 84.25 190 ILE A N 1
ATOM 1560 C CA . ILE A 1 190 ? -10.887 -2.059 30.698 1.00 84.25 190 ILE A CA 1
ATOM 1561 C C . ILE A 1 190 ? -11.877 -1.348 31.624 1.00 84.25 190 ILE A C 1
ATOM 1563 O O . ILE A 1 190 ? -12.176 -1.853 32.700 1.00 84.25 190 ILE A O 1
ATOM 1567 N N . LEU A 1 191 ? -12.402 -0.186 31.226 1.00 83.38 191 LEU A N 1
ATOM 1568 C CA . LEU A 1 191 ? -13.366 0.548 32.044 1.00 83.38 191 LEU A CA 1
ATOM 1569 C C . LEU A 1 191 ? -14.643 -0.273 32.272 1.00 83.38 191 LEU A C 1
ATOM 1571 O O . LEU A 1 191 ? -15.088 -0.385 33.408 1.00 83.38 191 LEU A O 1
ATOM 1575 N N . ASN A 1 192 ? -15.180 -0.898 31.221 1.00 81.31 192 ASN A N 1
ATOM 1576 C CA . ASN A 1 192 ? -16.383 -1.729 31.322 1.00 81.31 192 ASN A CA 1
ATOM 1577 C C . ASN A 1 192 ? -16.188 -2.994 32.169 1.00 81.31 192 ASN A C 1
ATOM 1579 O O . ASN A 1 192 ? -17.148 -3.462 32.765 1.00 81.31 192 ASN A O 1
ATOM 1583 N N . GLU A 1 193 ? -14.977 -3.549 32.230 1.00 81.56 193 GLU A N 1
ATOM 1584 C CA . GLU A 1 193 ? -14.670 -4.713 33.075 1.00 81.56 193 GLU A CA 1
ATOM 1585 C C . GLU A 1 193 ? -14.565 -4.346 34.567 1.00 81.56 193 GLU A C 1
ATOM 1587 O O . GLU A 1 193 ? -14.761 -5.196 35.429 1.00 81.56 193 GLU A O 1
ATOM 1592 N N . ASN A 1 194 ? -14.286 -3.075 34.876 1.00 79.94 194 ASN A N 1
ATOM 1593 C CA . ASN A 1 194 ? -14.157 -2.570 36.245 1.00 79.94 194 ASN A CA 1
ATOM 1594 C C . ASN A 1 194 ? -15.438 -1.915 36.793 1.00 79.94 194 ASN A C 1
ATOM 1596 O O . ASN A 1 194 ? -15.439 -1.497 37.952 1.00 79.94 194 ASN A O 1
ATOM 1600 N N . LEU A 1 195 ? -16.504 -1.780 35.992 1.00 69.75 195 LEU A N 1
ATOM 1601 C CA . LEU A 1 195 ? -17.807 -1.370 36.515 1.00 69.75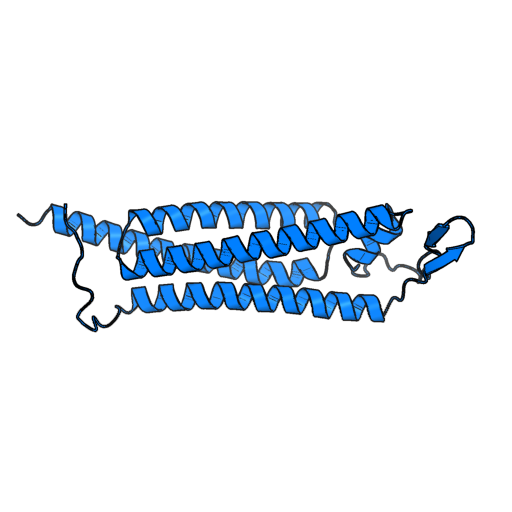 195 LEU A CA 1
ATOM 1602 C C . LEU A 1 195 ? -18.499 -2.596 37.149 1.00 69.75 195 LEU A C 1
ATOM 1604 O O . LEU A 1 195 ? -18.699 -3.581 36.438 1.00 69.75 195 LEU A O 1
ATOM 1608 N N . PRO A 1 196 ? -18.820 -2.552 38.457 1.00 55.88 196 PRO A N 1
ATOM 1609 C CA . PRO A 1 196 ? -19.476 -3.647 39.173 1.00 55.88 196 PRO A CA 1
ATOM 1610 C C . PRO A 1 196 ? -20.927 -3.877 38.734 1.00 55.88 196 PRO A C 1
ATOM 1612 O O . PRO A 1 196 ? -21.589 -2.901 38.304 1.00 55.88 196 PRO A O 1
#

Foldseek 3Di:
DDDPDDPPDPPPQPPLLVVLLVLLVVLLVLLVVLVVVLVVVLVVVCVVFPFDWDADPVGIFGDAGPCDPDDPPDADAPVRVCVHPPDRDPVVVVVVVVVVVVVSVVVSVVSVVLSVLSNCCSVVVDLVSLVVSLVVLVVVLVVLVVVLVVCVVVVNPHPSSVSVVVSSVSSVVSSVSSVVSSVVSVVVVVVVVPDD

Secondary structure (DSSP, 8-state):
--------S-----HHHHHHHHHHHHHHHHHHHHHHHHHHHHHHHHHHS---EEEETTEEEE---------TTPPBPHHHHHHHHT--SHHHHHHHHHHHHHHHHHHHHHHHHHHHHHHHHHHTT-HHHHHHHHHHHHHHHHHHHHHHHHHHHTT--BHHHHHHHHHHHHHHHHHHHHHHHHHHHHHHHHHHHS--

Radius of gyration: 23.33 Å; chains: 1; bounding box: 56×31×79 Å

Organism: Orchesella cincta (NCBI:txid48709)

pLDDT: mean 77.12, std 16.61, range [40.28, 95.62]

Sequence (196 aa):
MGRKASYENGQLMTGTQRVCFWIALLDVLFYFLTVMGCVIVENIVSNKRPVKFEIRETGITIVEPIRLPYGKDDLMAIWDYLSTEHYTSAWLYNAVYLAALTILVSYLILEIWLCCALIRGATERSYSHCKRWFWWRILVVIVTVAVAASDLYQMQFTYTLILWIPLTAFRILELLIVQKFIKQLKNECILNENLP